Protein AF-A0A9E2DPT2-F1 (afdb_monomer)

Foldseek 3Di:
DPPDPDDDDDDQLLVCDPVNDCPCLLVAADEAEDEQLLLVLLVVVVVVDDDALSNNNLVSSLVVQVVSCVVHVDRHEYAYPLCCLAPVQLRVVQNCVSRVHDDDPQSFFAAAADDPPDDPCCVPPCPVVNHDGGRDHDDDGDRDDDPSSVVRSVVSVVSSVSRVVRHDDRDDDDDD

Nearest PDB structures (foldseek):
  3ap3-assembly2_C  TM=6.811E-01  e=3.162E-02  Homo sapiens
  3ap3-assembly2_D  TM=6.315E-01  e=3.162E-02  Homo sapiens
  3ap3-assembly1_B  TM=6.656E-01  e=1.162E-01  Homo sapiens
  6xkg-assembly2_A  TM=5.510E-01  e=9.766E-01  Homo sapiens
  5kdp-assembly1_A  TM=1.609E-01  e=7.294E+00  Oleidesulfovibrio alaskensis G20

Structure (mmCIF, N/CA/C/O backbone):
data_AF-A0A9E2DPT2-F1
#
_entry.id   AF-A0A9E2DPT2-F1
#
loop_
_atom_site.group_PDB
_atom_site.id
_atom_site.type_symbol
_atom_site.label_atom_id
_atom_site.label_alt_id
_atom_site.label_comp_id
_atom_site.label_asym_id
_atom_site.label_entity_id
_atom_site.label_seq_id
_atom_site.pdbx_PDB_ins_code
_atom_site.Cartn_x
_atom_site.Cartn_y
_atom_site.Cartn_z
_atom_site.occupancy
_atom_site.B_iso_or_equiv
_atom_site.auth_seq_id
_atom_site.auth_comp_id
_atom_site.auth_asym_id
_atom_site.auth_atom_id
_atom_site.pdbx_PDB_model_num
ATOM 1 N N . SER A 1 1 ? -27.051 7.696 1.074 1.00 43.16 1 SER A N 1
ATOM 2 C CA . SER A 1 1 ? -26.035 6.791 1.637 1.00 43.16 1 SER A CA 1
ATOM 3 C C . SER A 1 1 ? -26.738 5.491 1.961 1.00 43.16 1 SER A C 1
ATOM 5 O O . SER A 1 1 ? -27.670 5.505 2.754 1.00 43.16 1 SER A O 1
ATOM 7 N N . ASP A 1 2 ? -26.352 4.396 1.312 1.00 47.44 2 ASP A N 1
ATOM 8 C CA . ASP A 1 2 ? -27.092 3.120 1.307 1.00 47.44 2 ASP A CA 1
ATOM 9 C C . ASP A 1 2 ? -26.910 2.284 2.590 1.00 47.44 2 ASP A C 1
ATOM 11 O O . ASP A 1 2 ? -26.797 1.066 2.543 1.00 47.44 2 ASP A O 1
ATOM 15 N N . GLY A 1 3 ? -26.836 2.923 3.762 1.00 50.69 3 GLY A N 1
ATOM 16 C CA . GLY A 1 3 ? -26.757 2.228 5.056 1.00 50.69 3 GLY A CA 1
ATOM 17 C C . GLY A 1 3 ? -25.471 1.427 5.316 1.00 50.69 3 GLY A C 1
ATOM 18 O O . GLY A 1 3 ? -25.364 0.803 6.368 1.00 50.69 3 GLY A O 1
ATOM 19 N N . ALA A 1 4 ? -24.490 1.447 4.407 1.00 62.09 4 ALA A N 1
ATOM 20 C CA . ALA A 1 4 ? -23.205 0.782 4.605 1.00 62.09 4 ALA A CA 1
ATOM 21 C C . ALA A 1 4 ? -22.424 1.422 5.768 1.00 62.09 4 ALA A C 1
ATOM 23 O O . ALA A 1 4 ? -22.187 2.631 5.775 1.00 62.09 4 ALA A O 1
ATOM 24 N N . ALA A 1 5 ? -22.005 0.602 6.737 1.00 83.56 5 ALA A N 1
ATOM 25 C CA . ALA A 1 5 ? -21.264 1.049 7.920 1.00 83.56 5 ALA A CA 1
ATOM 26 C C . ALA A 1 5 ? -19.820 1.485 7.604 1.00 83.56 5 ALA A C 1
ATOM 28 O O . ALA A 1 5 ? -19.217 2.234 8.370 1.00 83.56 5 ALA A O 1
ATOM 29 N N . ILE A 1 6 ? -19.264 1.022 6.478 1.00 87.62 6 ILE A N 1
ATOM 30 C CA . ILE A 1 6 ? -17.900 1.313 6.029 1.00 87.62 6 ILE A CA 1
ATOM 31 C C . ILE A 1 6 ? -17.934 1.660 4.541 1.00 87.62 6 ILE A C 1
ATOM 33 O O . ILE A 1 6 ? -18.558 0.960 3.746 1.00 87.62 6 ILE A O 1
ATOM 37 N N . TRP A 1 7 ? -17.217 2.717 4.163 1.00 90.25 7 TRP A N 1
ATOM 38 C CA . TRP A 1 7 ? -16.939 3.039 2.768 1.00 90.25 7 TRP A CA 1
ATOM 39 C C . TRP A 1 7 ? -15.447 2.860 2.477 1.00 90.25 7 TRP A C 1
ATOM 41 O O . TRP A 1 7 ? -14.602 3.384 3.202 1.00 90.25 7 TRP A O 1
ATOM 51 N N . PHE A 1 8 ? -15.129 2.095 1.432 1.00 90.44 8 PHE A N 1
ATOM 52 C CA . PHE A 1 8 ? -13.761 1.741 1.061 1.00 90.44 8 PHE A CA 1
ATOM 53 C C . PHE A 1 8 ? -13.343 2.450 -0.228 1.00 90.44 8 PHE A C 1
ATOM 55 O O . PHE A 1 8 ? -14.083 2.459 -1.211 1.00 90.44 8 PHE A O 1
ATOM 62 N N . GLN A 1 9 ? -12.130 3.003 -0.229 1.00 90.69 9 GLN A N 1
ATOM 63 C CA . GLN A 1 9 ? -11.522 3.644 -1.390 1.00 90.69 9 GLN A CA 1
ATOM 64 C C . GLN A 1 9 ? -10.147 3.046 -1.643 1.00 90.69 9 GLN A C 1
ATOM 66 O O . GLN A 1 9 ? -9.307 3.000 -0.744 1.00 90.69 9 GLN A O 1
ATOM 71 N N . LYS A 1 10 ? -9.894 2.644 -2.888 1.00 91.69 10 LYS A N 1
ATOM 72 C CA . LYS A 1 10 ? -8.571 2.210 -3.328 1.00 91.69 10 LYS A CA 1
ATOM 73 C C . LYS A 1 10 ? -8.004 3.207 -4.324 1.00 91.69 10 LYS A C 1
ATOM 75 O O . LYS A 1 10 ? -8.548 3.386 -5.411 1.00 91.69 10 LYS A O 1
ATOM 80 N N . HIS A 1 11 ? -6.844 3.763 -3.994 1.00 91.56 11 HIS A N 1
ATOM 81 C CA . HIS A 1 11 ? -6.070 4.620 -4.888 1.00 91.56 11 HIS A CA 1
ATOM 82 C C . HIS A 1 11 ? -4.768 3.930 -5.310 1.00 91.56 11 HIS A C 1
ATOM 84 O O . HIS A 1 11 ? -4.268 3.032 -4.633 1.00 91.56 11 HIS A O 1
ATOM 90 N N . MET A 1 12 ? -4.237 4.315 -6.470 1.00 91.19 12 MET A N 1
ATOM 91 C CA . MET A 1 12 ? -2.835 4.066 -6.823 1.00 91.19 12 MET A CA 1
ATOM 92 C C . MET A 1 12 ? -2.076 5.350 -6.535 1.00 91.19 12 MET A C 1
ATOM 94 O O . MET A 1 12 ? -2.572 6.417 -6.887 1.00 91.19 12 MET A O 1
ATOM 98 N N . ALA A 1 13 ? -0.915 5.254 -5.884 1.00 90.56 13 ALA A N 1
ATOM 99 C CA . ALA A 1 13 ? -0.198 6.432 -5.402 1.00 90.56 13 ALA A CA 1
ATOM 100 C C . ALA A 1 13 ? 0.061 7.441 -6.529 1.00 90.56 13 ALA A C 1
ATOM 102 O O . ALA A 1 13 ? -0.288 8.603 -6.378 1.00 90.56 13 ALA A O 1
ATOM 103 N N . HIS A 1 14 ? 0.521 6.984 -7.699 1.00 88.00 14 HIS A N 1
ATOM 104 C CA . HIS A 1 14 ? 0.782 7.836 -8.869 1.00 88.00 14 HIS A CA 1
ATOM 105 C C . HIS A 1 14 ? -0.459 8.554 -9.440 1.00 88.00 14 HIS A C 1
ATOM 107 O O . HIS A 1 14 ? -0.310 9.486 -10.223 1.00 88.00 14 HIS A O 1
ATOM 113 N N . HIS A 1 15 ? -1.682 8.172 -9.050 1.00 89.00 15 HIS A N 1
ATOM 114 C CA . HIS A 1 15 ? -2.893 8.925 -9.397 1.00 89.00 15 HIS A CA 1
ATOM 115 C C . HIS A 1 15 ? -3.194 10.072 -8.429 1.00 89.00 15 HIS A C 1
ATOM 117 O O . HIS A 1 15 ? -4.003 10.929 -8.766 1.00 89.00 15 HIS A O 1
ATOM 123 N N . MET A 1 16 ? -2.558 10.122 -7.255 1.00 90.81 16 MET A N 1
ATOM 124 C CA . MET A 1 16 ? -2.725 11.188 -6.260 1.00 90.81 16 MET A CA 1
ATOM 125 C C . MET A 1 16 ? -1.901 12.430 -6.625 1.00 90.81 16 MET A C 1
ATOM 127 O O . MET A 1 16 ? -1.067 12.890 -5.841 1.00 90.81 16 MET A O 1
ATOM 131 N N . VAL A 1 17 ? -2.136 12.960 -7.827 1.00 88.00 17 VAL A N 1
ATOM 132 C CA . VAL A 1 17 ? -1.520 14.193 -8.341 1.00 88.00 17 VAL A CA 1
ATOM 133 C C . VAL A 1 17 ? -1.870 15.403 -7.468 1.00 88.00 17 VAL A C 1
ATOM 135 O O . VAL A 1 17 ? -2.801 15.348 -6.661 1.00 88.00 17 VAL A O 1
ATOM 138 N N . ALA A 1 18 ? -1.123 16.498 -7.612 1.00 84.25 18 ALA A N 1
ATOM 139 C CA . ALA A 1 18 ? -1.238 17.679 -6.751 1.00 84.25 18 ALA A CA 1
ATOM 140 C C . ALA A 1 18 ? -2.647 18.306 -6.751 1.00 84.25 18 ALA A C 1
ATOM 142 O O . ALA A 1 18 ? -3.066 18.895 -5.759 1.00 84.25 18 ALA A O 1
ATOM 143 N N . GLU A 1 19 ? -3.390 18.155 -7.846 1.00 90.06 19 GLU A N 1
ATOM 144 C CA . GLU A 1 19 ? -4.752 18.658 -8.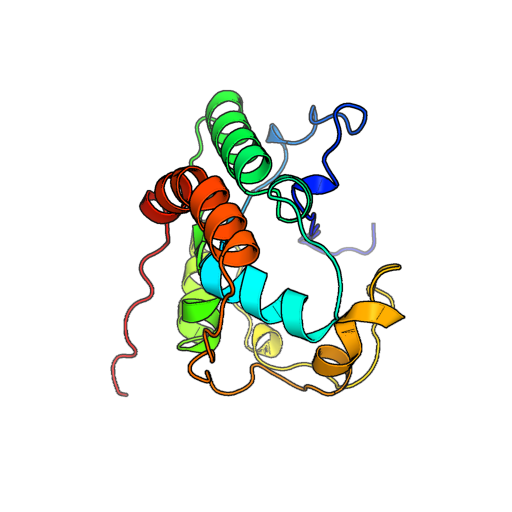014 1.00 90.06 19 GLU A CA 1
ATOM 145 C C . GLU A 1 19 ? -5.791 17.867 -7.205 1.00 90.06 19 GLU A C 1
ATOM 147 O O . GLU A 1 19 ? -6.883 18.375 -6.938 1.00 90.06 19 GLU A O 1
ATOM 152 N N . ILE A 1 20 ? -5.474 16.636 -6.786 1.00 89.38 20 ILE A N 1
ATOM 153 C CA . ILE A 1 20 ? -6.330 15.870 -5.880 1.00 89.38 20 ILE A CA 1
ATOM 154 C C . ILE A 1 20 ? -6.068 16.364 -4.462 1.00 89.38 20 ILE A C 1
ATOM 156 O O . ILE A 1 20 ? -5.150 15.907 -3.780 1.00 89.38 20 ILE A O 1
ATOM 160 N N . GLY A 1 21 ? -6.902 17.306 -4.018 1.00 91.06 21 GLY A N 1
ATOM 161 C CA . GLY A 1 21 ? -6.859 17.829 -2.656 1.00 91.06 21 GLY A CA 1
ATOM 162 C C . GLY A 1 21 ? -6.934 16.707 -1.618 1.00 91.06 21 GLY A C 1
ATOM 163 O O . GLY A 1 21 ? -7.686 15.745 -1.783 1.00 91.06 21 GLY A O 1
ATOM 164 N N . ARG A 1 22 ? -6.156 16.839 -0.540 1.00 93.50 22 ARG A N 1
ATOM 165 C CA . ARG A 1 22 ? -5.989 15.812 0.506 1.00 93.50 22 ARG A CA 1
ATOM 166 C C . ARG A 1 22 ? -6.568 16.242 1.852 1.00 93.50 22 ARG A C 1
ATOM 168 O O . ARG A 1 22 ? -6.342 15.587 2.865 1.00 93.50 22 ARG A O 1
ATOM 175 N N . ASP A 1 23 ? -7.333 17.330 1.901 1.00 93.88 23 ASP A N 1
ATOM 176 C CA . ASP A 1 23 ? -7.878 17.899 3.146 1.00 93.88 23 ASP A CA 1
ATOM 177 C C . ASP A 1 23 ? -8.721 16.903 3.954 1.00 93.88 23 ASP A C 1
ATOM 179 O O . ASP A 1 23 ? -8.761 16.972 5.178 1.00 93.88 23 ASP A O 1
ATOM 183 N N . TRP A 1 24 ? -9.314 15.919 3.280 1.00 92.25 24 TRP A N 1
ATOM 184 C CA . TRP A 1 24 ? -10.134 14.861 3.867 1.00 92.25 24 TRP A CA 1
ATOM 185 C C . TRP A 1 24 ? -9.347 13.698 4.485 1.00 92.25 24 TRP A C 1
ATOM 187 O O . TRP A 1 24 ? -9.957 12.873 5.162 1.00 92.25 24 TRP A O 1
ATOM 197 N N . PHE A 1 25 ? -8.024 13.612 4.300 1.00 93.88 25 PHE A N 1
ATOM 198 C CA . PHE A 1 25 ? -7.213 12.507 4.832 1.00 93.88 25 PHE A CA 1
ATOM 199 C C . PHE A 1 25 ? -7.405 12.268 6.339 1.00 93.88 25 PHE A C 1
ATOM 201 O O . PHE A 1 25 ? -7.573 11.108 6.709 1.00 93.88 25 PHE A O 1
ATOM 208 N N . PRO A 1 26 ? -7.442 13.293 7.215 1.00 95.56 26 PRO A N 1
AT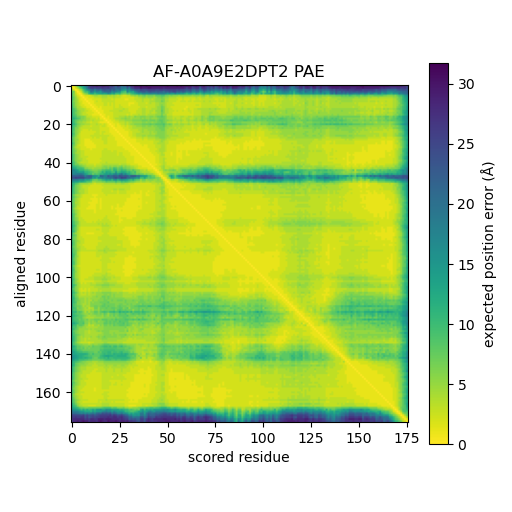OM 209 C CA . PRO A 1 26 ? -7.591 13.073 8.652 1.00 95.56 26 PRO A CA 1
ATOM 210 C C . PRO A 1 26 ? -8.927 12.451 9.066 1.00 95.56 26 PRO A C 1
ATOM 212 O O . PRO A 1 26 ? -9.047 11.955 10.180 1.00 95.56 26 PRO A O 1
ATOM 215 N N . ASN A 1 27 ? -9.924 12.455 8.178 1.00 94.75 27 ASN A N 1
ATOM 216 C CA . ASN A 1 27 ? -11.248 11.895 8.443 1.00 94.75 27 ASN A CA 1
ATOM 217 C C . ASN A 1 27 ? -11.356 10.413 8.044 1.00 94.75 27 ASN A C 1
ATOM 219 O O . ASN A 1 27 ? -12.450 9.853 8.078 1.00 94.75 27 ASN A O 1
ATOM 223 N N . LEU A 1 28 ? -10.250 9.785 7.630 1.00 95.31 28 LEU A N 1
ATOM 224 C CA . LEU A 1 28 ? -10.209 8.398 7.180 1.00 95.31 28 LEU A CA 1
ATOM 225 C C . LEU A 1 28 ? -9.203 7.567 7.972 1.00 95.31 28 LEU A C 1
ATOM 227 O O . LEU A 1 28 ? -8.217 8.072 8.504 1.00 95.31 28 LEU A O 1
ATOM 231 N N . ARG A 1 29 ? -9.427 6.252 7.957 1.00 96.50 29 ARG A N 1
ATOM 232 C CA . ARG A 1 29 ? -8.427 5.254 8.341 1.00 96.50 29 ARG A CA 1
ATOM 233 C C . ARG A 1 29 ? -7.694 4.811 7.080 1.00 96.50 29 ARG A C 1
ATOM 235 O O . ARG A 1 29 ? -8.333 4.415 6.107 1.00 96.50 29 ARG A O 1
ATOM 242 N N . HIS A 1 30 ? -6.369 4.896 7.100 1.00 97.69 30 HIS A N 1
ATOM 243 C CA . HIS A 1 30 ? -5.518 4.586 5.951 1.00 97.69 30 HIS A CA 1
ATOM 244 C C . HIS A 1 30 ? -4.837 3.239 6.138 1.00 97.69 30 HIS A C 1
ATOM 246 O O . HIS A 1 30 ? -4.510 2.862 7.257 1.00 97.69 30 HIS A O 1
ATOM 252 N N . ALA A 1 31 ? -4.575 2.548 5.037 1.00 98.06 31 ALA A N 1
ATOM 253 C CA . ALA A 1 31 ? -3.701 1.386 4.995 1.00 98.06 31 ALA A CA 1
ATOM 254 C C . ALA A 1 31 ? -2.894 1.416 3.701 1.00 98.06 31 ALA A C 1
ATOM 256 O O . ALA A 1 31 ? -3.376 1.894 2.672 1.00 98.06 31 ALA A O 1
ATOM 257 N N . PHE A 1 32 ? -1.680 0.882 3.749 1.00 98.38 32 PHE A N 1
ATOM 258 C CA . PHE A 1 32 ? -0.766 0.891 2.614 1.00 98.38 32 PHE A CA 1
ATOM 259 C C . PHE A 1 32 ? -0.422 -0.540 2.214 1.00 98.38 32 PHE A C 1
ATOM 261 O O . PHE A 1 32 ? 0.115 -1.310 3.004 1.00 98.38 32 PHE A O 1
ATOM 268 N N . LEU A 1 33 ? -0.730 -0.893 0.967 1.00 98.12 33 LEU A N 1
ATOM 269 C CA . LEU A 1 33 ? -0.286 -2.141 0.356 1.00 98.12 33 LEU A CA 1
ATOM 270 C C . LEU A 1 33 ? 1.037 -1.895 -0.368 1.00 98.12 33 LEU A C 1
ATOM 272 O O . LEU A 1 33 ? 1.087 -1.085 -1.295 1.00 98.12 33 LEU A O 1
ATOM 276 N N . ILE A 1 34 ? 2.080 -2.608 0.037 1.00 97.88 34 ILE A N 1
ATOM 277 C CA . ILE A 1 34 ? 3.380 -2.622 -0.632 1.00 97.88 34 ILE A CA 1
ATOM 278 C C . ILE A 1 34 ? 3.618 -3.969 -1.309 1.00 97.88 34 ILE A C 1
ATOM 280 O O . ILE A 1 34 ? 2.957 -4.970 -1.025 1.00 97.88 34 ILE A O 1
ATOM 284 N N . ARG A 1 35 ? 4.553 -3.972 -2.252 1.00 96.44 35 ARG A N 1
ATOM 285 C CA . ARG A 1 35 ? 5.060 -5.167 -2.920 1.00 96.44 35 ARG A CA 1
ATOM 286 C C . ARG A 1 35 ? 6.526 -4.939 -3.239 1.00 96.44 35 ARG A C 1
ATOM 288 O O . ARG A 1 35 ? 6.910 -3.801 -3.507 1.00 96.44 35 ARG A O 1
ATOM 295 N N . ASP A 1 36 ? 7.325 -5.998 -3.253 1.00 96.50 36 ASP A N 1
ATOM 296 C CA . ASP A 1 36 ? 8.727 -5.901 -3.661 1.00 96.50 36 ASP A CA 1
ATOM 297 C C . ASP A 1 36 ? 8.862 -5.274 -5.076 1.00 96.50 36 ASP A C 1
ATOM 299 O O . ASP A 1 36 ? 8.207 -5.750 -6.016 1.00 96.50 36 ASP A O 1
ATOM 303 N N . PRO A 1 37 ? 9.686 -4.217 -5.249 1.00 96.62 37 PRO A N 1
ATOM 304 C CA . PRO A 1 37 ? 9.829 -3.521 -6.527 1.00 96.62 37 PRO A CA 1
ATOM 305 C C . PRO A 1 37 ? 10.276 -4.414 -7.688 1.00 96.62 37 PRO A C 1
ATOM 307 O O . PRO A 1 37 ? 9.797 -4.233 -8.808 1.00 96.62 37 PRO A O 1
ATOM 310 N N . ASP A 1 38 ? 11.137 -5.408 -7.445 1.00 95.44 38 ASP A N 1
ATOM 311 C CA . ASP A 1 38 ? 11.625 -6.306 -8.494 1.00 95.44 38 ASP A CA 1
ATOM 312 C C . ASP A 1 38 ? 10.459 -7.148 -9.040 1.00 95.44 38 ASP A C 1
ATOM 314 O O . ASP A 1 38 ? 10.334 -7.352 -10.250 1.00 95.44 38 ASP A O 1
ATOM 318 N N . GLN A 1 39 ? 9.551 -7.586 -8.159 1.00 94.12 39 GLN A N 1
ATOM 319 C CA . GLN A 1 39 ? 8.348 -8.329 -8.549 1.00 94.12 39 GLN A CA 1
ATOM 320 C C . GLN A 1 39 ? 7.348 -7.470 -9.326 1.00 94.12 39 GLN A C 1
ATOM 322 O O . GLN A 1 39 ? 6.681 -7.974 -10.235 1.00 94.12 39 GLN A O 1
ATOM 327 N N . VAL A 1 40 ? 7.206 -6.193 -8.961 1.00 92.44 40 VAL A N 1
ATOM 328 C CA . VAL A 1 40 ? 6.320 -5.269 -9.679 1.00 92.44 40 VAL A CA 1
ATOM 329 C C . VAL A 1 40 ? 6.857 -5.014 -11.081 1.00 92.44 40 VAL A C 1
ATOM 331 O O . VAL A 1 40 ? 6.115 -5.191 -12.048 1.00 92.44 40 VAL A O 1
ATOM 334 N N . VAL A 1 41 ? 8.147 -4.692 -11.212 1.00 93.00 41 VAL A N 1
ATOM 335 C CA . VAL A 1 41 ? 8.781 -4.473 -12.520 1.00 93.00 41 VAL A CA 1
ATOM 336 C C . VAL A 1 41 ? 8.676 -5.722 -13.399 1.00 93.00 41 VAL A C 1
ATOM 338 O O . VAL A 1 41 ? 8.274 -5.612 -14.559 1.00 93.00 41 VAL A O 1
ATOM 341 N N . ALA A 1 42 ? 8.943 -6.914 -12.851 1.00 90.44 42 ALA A N 1
ATOM 342 C CA . ALA A 1 42 ? 8.802 -8.173 -13.587 1.00 90.44 42 ALA A CA 1
ATOM 343 C C . ALA A 1 42 ? 7.368 -8.376 -14.114 1.00 90.44 42 ALA A C 1
ATOM 345 O O . ALA A 1 42 ? 7.174 -8.737 -15.272 1.00 90.44 42 ALA A O 1
ATOM 346 N N . SER A 1 43 ? 6.358 -8.080 -13.289 1.00 85.25 43 SER A N 1
ATOM 347 C CA . SER A 1 43 ? 4.945 -8.233 -13.654 1.00 85.25 43 SER A CA 1
ATOM 348 C C . SER A 1 43 ? 4.492 -7.273 -14.759 1.00 85.25 43 SER A C 1
ATOM 350 O O . SER A 1 43 ? 3.613 -7.625 -15.545 1.00 85.25 43 SER A O 1
ATOM 352 N N . TYR A 1 44 ? 5.050 -6.064 -14.825 1.00 83.12 44 TYR A N 1
ATOM 353 C CA . TYR A 1 44 ? 4.742 -5.118 -15.901 1.00 83.12 44 TYR A CA 1
ATOM 354 C C . TYR A 1 44 ? 5.502 -5.446 -17.195 1.00 83.12 44 TYR A C 1
ATOM 356 O O . TYR A 1 44 ? 4.959 -5.253 -18.286 1.00 83.12 44 TYR A O 1
ATOM 364 N N . ALA A 1 45 ? 6.725 -5.980 -17.095 1.00 78.31 45 ALA A N 1
ATOM 365 C CA . ALA A 1 45 ? 7.529 -6.375 -18.252 1.00 78.31 45 ALA A CA 1
ATOM 366 C C . ALA A 1 45 ? 6.818 -7.416 -19.137 1.00 78.31 45 ALA A C 1
ATOM 368 O O . ALA A 1 45 ? 6.924 -7.363 -20.365 1.00 78.31 45 ALA A O 1
ATOM 369 N N . GLU A 1 46 ? 6.014 -8.305 -18.540 1.00 74.00 46 GLU A N 1
ATOM 370 C CA . GLU A 1 46 ? 5.176 -9.269 -19.270 1.00 74.00 46 GLU A CA 1
ATOM 371 C C . GLU A 1 46 ? 4.180 -8.596 -20.230 1.00 74.00 46 GLU A C 1
ATOM 373 O O . GLU A 1 46 ? 3.836 -9.165 -21.267 1.00 74.00 46 GLU A O 1
ATOM 378 N N . LYS A 1 47 ? 3.757 -7.358 -19.936 1.00 69.25 47 LYS A N 1
ATOM 379 C CA . LYS A 1 47 ? 2.801 -6.591 -20.748 1.00 69.25 47 LYS A CA 1
ATOM 380 C C . LYS A 1 47 ? 3.449 -5.594 -21.726 1.00 69.25 47 LYS A C 1
ATOM 382 O O . LYS A 1 47 ? 2.732 -4.812 -22.345 1.00 69.25 47 LYS A O 1
ATOM 387 N N . ARG A 1 48 ? 4.775 -5.664 -21.935 1.00 61.06 48 ARG A N 1
ATOM 388 C CA . ARG A 1 48 ? 5.561 -4.885 -22.928 1.00 61.06 48 ARG A CA 1
ATOM 389 C C . ARG A 1 48 ? 5.451 -3.353 -22.829 1.00 61.06 48 ARG A C 1
ATOM 391 O O . ARG A 1 48 ? 5.565 -2.665 -23.842 1.00 61.06 48 ARG A O 1
ATOM 398 N N . GLN A 1 49 ? 5.265 -2.807 -21.632 1.00 66.62 49 GLN A N 1
ATOM 399 C CA . GLN A 1 49 ? 5.301 -1.358 -21.409 1.00 66.62 49 GLN A CA 1
ATOM 400 C C . GLN A 1 49 ? 6.666 -0.940 -20.852 1.00 66.62 49 GLN A C 1
ATOM 402 O O . GLN A 1 49 ? 7.222 -1.625 -19.996 1.00 66.62 49 GLN A O 1
ATOM 407 N N . THR A 1 50 ? 7.213 0.173 -21.345 1.00 76.50 50 THR A N 1
ATOM 408 C CA . THR A 1 50 ? 8.324 0.865 -20.679 1.00 76.50 50 THR A CA 1
ATOM 409 C C . THR A 1 50 ? 7.790 1.437 -19.369 1.00 76.50 50 THR A C 1
ATOM 411 O O . THR A 1 50 ? 6.765 2.112 -19.383 1.00 76.50 50 THR A O 1
ATOM 414 N N . ILE A 1 51 ? 8.456 1.142 -18.254 1.00 85.62 51 ILE A N 1
ATOM 415 C CA . ILE A 1 51 ? 8.036 1.555 -16.910 1.00 85.62 51 ILE A CA 1
ATOM 416 C C . ILE A 1 51 ? 9.096 2.491 -16.358 1.00 85.62 51 ILE A C 1
ATOM 418 O O . ILE A 1 51 ? 10.291 2.214 -16.466 1.00 85.62 51 ILE A O 1
ATOM 422 N N . THR A 1 52 ? 8.662 3.563 -15.720 1.00 92.06 52 THR A N 1
ATOM 423 C CA . THR A 1 52 ? 9.511 4.470 -14.955 1.00 92.06 52 THR A CA 1
ATOM 424 C C . THR A 1 52 ? 9.233 4.323 -13.455 1.00 92.06 52 THR A C 1
ATOM 426 O O . THR A 1 52 ? 8.175 3.824 -13.063 1.00 92.06 52 THR A O 1
ATOM 429 N N . PRO A 1 53 ? 10.138 4.781 -12.573 1.00 93.12 53 PRO A N 1
ATOM 430 C CA . PRO A 1 53 ? 9.867 4.799 -11.133 1.00 93.12 53 PRO A CA 1
ATOM 431 C C . PRO A 1 53 ? 8.598 5.589 -10.770 1.00 93.12 53 PRO A C 1
ATOM 433 O O . PRO A 1 53 ? 7.891 5.223 -9.830 1.00 93.12 53 PRO A O 1
ATOM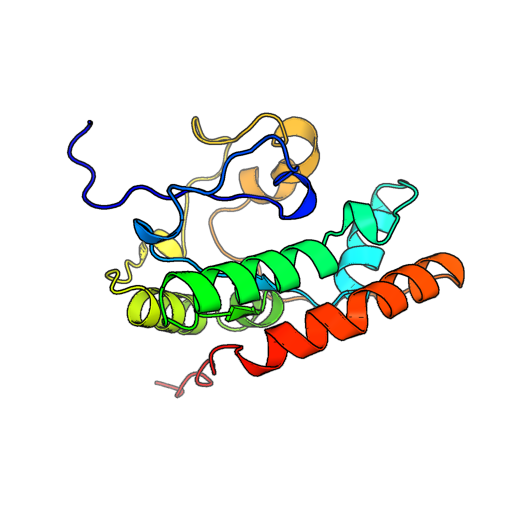 436 N N . LEU A 1 54 ? 8.274 6.629 -11.550 1.00 91.69 54 LEU A N 1
ATOM 437 C CA . LEU A 1 54 ? 7.070 7.438 -11.370 1.00 91.69 54 LEU A CA 1
ATOM 438 C C . LEU A 1 54 ? 5.790 6.628 -11.618 1.00 91.69 54 LEU A C 1
ATOM 440 O O . LEU A 1 54 ? 4.836 6.761 -1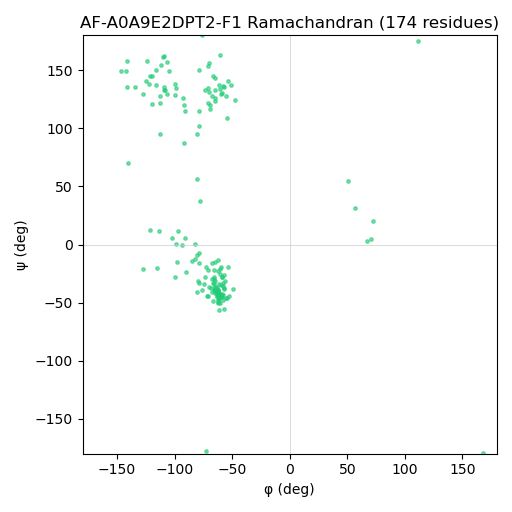0.855 1.00 91.69 54 LEU A O 1
ATOM 444 N N . ASP A 1 55 ? 5.793 5.743 -12.619 1.00 89.94 55 ASP A N 1
ATOM 445 C CA . ASP A 1 55 ? 4.651 4.866 -12.916 1.00 89.94 55 ASP A CA 1
ATOM 446 C C . ASP A 1 55 ? 4.381 3.880 -11.770 1.00 89.94 55 ASP A C 1
ATOM 448 O O . ASP A 1 55 ? 3.237 3.507 -11.499 1.00 89.94 55 ASP A O 1
ATOM 452 N N . LEU A 1 56 ? 5.431 3.470 -11.051 1.00 92.25 56 LEU A N 1
ATOM 453 C CA . LEU A 1 56 ? 5.290 2.599 -9.885 1.00 92.25 56 LEU A CA 1
ATOM 454 C C . LEU A 1 56 ? 4.860 3.365 -8.628 1.00 92.25 56 LEU A C 1
ATOM 456 O O . LEU A 1 56 ? 4.131 2.820 -7.802 1.00 92.25 56 LEU A O 1
ATOM 460 N N . GLY A 1 57 ? 5.256 4.633 -8.503 1.00 95.06 57 GLY A N 1
ATOM 461 C CA . GLY A 1 57 ? 4.726 5.560 -7.502 1.00 95.06 57 GLY A CA 1
ATOM 462 C C . GLY A 1 57 ? 5.168 5.299 -6.059 1.00 95.06 57 GLY A C 1
ATOM 463 O O . GLY A 1 57 ? 4.498 5.773 -5.146 1.00 95.06 57 GLY A O 1
ATOM 464 N N . TYR A 1 58 ? 6.265 4.565 -5.834 1.00 97.50 58 TYR A N 1
ATOM 465 C CA . TYR A 1 58 ? 6.752 4.244 -4.483 1.00 97.50 58 TYR A CA 1
ATOM 466 C C . TYR A 1 58 ? 7.130 5.490 -3.677 1.00 97.50 58 TYR A C 1
ATOM 468 O O . TYR A 1 58 ? 6.746 5.588 -2.515 1.00 97.50 58 TYR A O 1
ATOM 476 N N . ASP A 1 59 ? 7.822 6.455 -4.288 1.00 96.94 59 ASP A N 1
ATOM 477 C CA . ASP A 1 59 ? 8.219 7.693 -3.602 1.00 96.94 59 ASP A CA 1
ATOM 478 C C . ASP A 1 59 ? 6.990 8.471 -3.128 1.00 96.94 59 ASP A C 1
ATOM 480 O O . ASP A 1 59 ? 6.890 8.828 -1.957 1.00 96.94 59 ASP A O 1
ATOM 484 N N . LEU A 1 60 ? 5.994 8.628 -4.006 1.00 96.50 60 LEU A N 1
ATOM 485 C CA . LEU A 1 60 ? 4.732 9.274 -3.656 1.00 96.50 60 LEU A CA 1
ATOM 486 C C . LEU A 1 60 ? 3.943 8.464 -2.616 1.00 96.50 60 LEU A C 1
ATOM 488 O O . LEU A 1 60 ? 3.284 9.041 -1.759 1.00 96.50 60 LEU A O 1
ATOM 492 N N . GLN A 1 61 ? 4.008 7.131 -2.648 1.00 97.81 61 GLN A N 1
ATOM 493 C CA . GLN A 1 61 ? 3.386 6.292 -1.625 1.00 97.81 61 GLN A CA 1
ATOM 494 C C . GLN A 1 61 ? 4.011 6.523 -0.240 1.00 97.81 61 GLN A C 1
ATOM 496 O O . GLN A 1 61 ? 3.274 6.627 0.739 1.00 97.81 61 GLN A O 1
ATOM 501 N N . ALA A 1 62 ? 5.341 6.624 -0.159 1.00 98.38 62 ALA A N 1
ATOM 502 C CA . ALA A 1 62 ? 6.053 6.952 1.076 1.00 98.38 62 ALA A CA 1
ATOM 503 C C . ALA A 1 62 ? 5.728 8.374 1.559 1.00 98.38 62 ALA A C 1
ATOM 505 O O . ALA A 1 62 ? 5.453 8.575 2.737 1.00 98.38 62 ALA A O 1
ATOM 506 N N . GLU A 1 63 ? 5.663 9.339 0.642 1.00 97.25 63 GLU A N 1
ATOM 507 C CA . GLU A 1 63 ? 5.309 10.725 0.956 1.00 97.25 63 GLU A CA 1
ATOM 508 C C . GLU A 1 63 ? 3.878 10.839 1.511 1.00 97.25 63 GLU A C 1
ATOM 510 O O . GLU A 1 63 ? 3.646 11.497 2.522 1.00 97.25 63 GLU A O 1
ATOM 515 N N . LEU A 1 64 ? 2.917 10.127 0.905 1.00 97.19 64 LEU A N 1
ATOM 516 C CA . LEU A 1 64 ? 1.535 10.038 1.389 1.00 9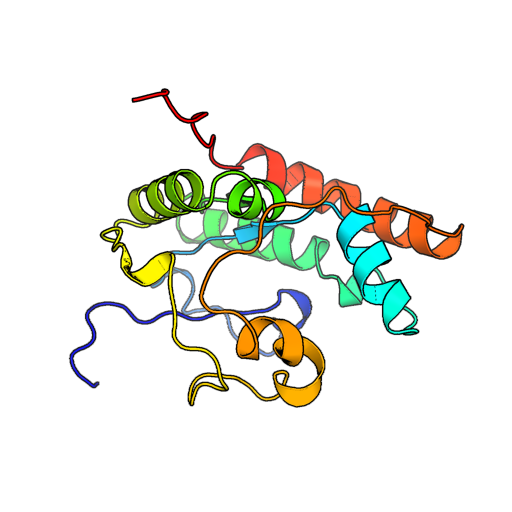7.19 64 LEU A CA 1
ATOM 517 C C . LEU A 1 64 ? 1.450 9.387 2.775 1.00 97.19 64 LEU A C 1
ATOM 519 O O . LEU A 1 64 ? 0.647 9.810 3.604 1.00 97.19 64 LEU A O 1
ATOM 523 N N . PHE A 1 65 ? 2.256 8.355 3.027 1.00 98.31 65 PHE A N 1
ATOM 524 C CA . PHE A 1 65 ? 2.324 7.695 4.329 1.00 98.31 65 PHE A CA 1
ATOM 525 C C . PHE A 1 65 ? 2.813 8.658 5.417 1.00 98.31 65 PHE A C 1
ATOM 527 O O . PHE A 1 65 ? 2.147 8.813 6.444 1.00 98.31 65 PHE A O 1
ATOM 534 N N . ASP A 1 66 ? 3.915 9.363 5.160 1.00 98.12 66 ASP A N 1
ATOM 535 C CA . ASP A 1 66 ? 4.471 10.344 6.092 1.00 98.12 66 ASP A CA 1
ATOM 536 C C . ASP A 1 66 ? 3.514 11.534 6.300 1.00 98.12 66 ASP A C 1
ATOM 538 O O . ASP A 1 66 ? 3.348 12.007 7.427 1.00 98.12 66 ASP A O 1
ATOM 542 N N . GLU A 1 67 ? 2.813 11.980 5.249 1.00 97.00 67 GLU A N 1
ATOM 543 C CA . GLU A 1 67 ? 1.791 13.030 5.335 1.00 97.00 67 GLU A CA 1
ATOM 544 C C . GLU A 1 67 ? 0.633 12.621 6.260 1.00 97.00 67 GLU A C 1
ATOM 546 O O . GLU A 1 67 ? 0.205 13.408 7.112 1.00 97.00 67 GLU A O 1
ATOM 551 N N . VAL A 1 68 ? 0.129 11.388 6.129 1.00 97.44 68 VAL A N 1
ATOM 552 C CA . VAL A 1 68 ? -0.938 10.876 7.001 1.00 97.44 68 VAL A CA 1
ATOM 553 C C . VAL A 1 68 ? -0.480 10.871 8.459 1.00 97.44 68 VAL A C 1
ATOM 555 O O . VAL A 1 68 ? -1.226 11.342 9.322 1.00 97.44 68 VAL A O 1
ATOM 558 N N . ILE A 1 69 ? 0.747 10.423 8.742 1.00 98.06 69 ILE A N 1
ATOM 559 C CA . ILE A 1 69 ? 1.308 10.446 10.102 1.00 98.06 69 ILE A CA 1
ATOM 560 C C . ILE A 1 69 ? 1.387 11.878 10.622 1.00 98.06 69 ILE A C 1
ATOM 562 O O . ILE A 1 69 ? 0.895 12.164 11.713 1.00 98.06 69 ILE A O 1
ATOM 566 N N . ALA A 1 70 ? 1.961 12.793 9.841 1.00 98.00 70 ALA A N 1
ATOM 567 C CA . ALA A 1 70 ? 2.144 14.182 10.245 1.00 98.00 70 ALA A CA 1
ATOM 568 C C . ALA A 1 70 ? 0.814 14.885 10.562 1.00 98.00 70 ALA A C 1
ATOM 570 O O . ALA A 1 70 ? 0.753 15.724 11.461 1.00 98.00 70 ALA A O 1
ATOM 571 N N . ARG A 1 71 ? -0.260 14.543 9.842 1.00 96.88 71 ARG A N 1
ATOM 572 C CA . ARG A 1 71 ? -1.568 15.203 9.972 1.00 96.88 71 ARG A CA 1
ATOM 573 C C . ARG A 1 71 ? -2.493 14.568 11.003 1.00 96.88 71 ARG A C 1
ATOM 575 O O . ARG A 1 71 ? -3.394 15.250 11.485 1.00 96.88 71 ARG A O 1
ATOM 582 N N . THR A 1 72 ? -2.307 13.289 11.321 1.00 96.00 72 THR A N 1
ATOM 583 C CA . THR A 1 72 ? -3.214 12.539 12.211 1.00 96.00 72 THR A CA 1
ATOM 584 C C . THR A 1 72 ? -2.561 12.080 13.509 1.00 96.00 72 THR A C 1
ATOM 586 O O . THR A 1 72 ? -3.263 11.779 14.469 1.00 96.00 72 THR A O 1
ATOM 589 N N . GLY A 1 73 ? -1.228 12.006 13.550 1.00 96.88 73 GLY A N 1
ATOM 590 C CA . GLY A 1 73 ? -0.477 11.382 14.639 1.00 96.88 73 GLY A CA 1
ATOM 591 C C . GLY A 1 73 ? -0.605 9.855 14.692 1.00 96.88 73 GLY A C 1
ATOM 592 O O . GLY 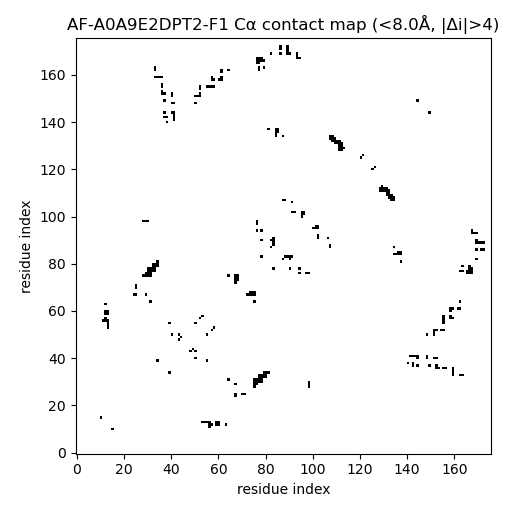A 1 73 ? -0.087 9.242 15.623 1.00 96.88 73 GLY A O 1
ATOM 593 N N . VAL A 1 74 ? -1.284 9.234 13.723 1.00 96.12 74 VAL A N 1
ATOM 594 C CA . VAL A 1 74 ? -1.508 7.787 13.655 1.00 96.12 74 VAL A CA 1
ATOM 595 C C . VAL A 1 74 ? -0.627 7.193 12.567 1.00 96.12 74 VAL A C 1
ATOM 597 O O . VAL A 1 74 ? -0.645 7.659 11.432 1.00 96.12 74 VAL A O 1
ATOM 600 N N . THR A 1 75 ? 0.107 6.133 12.903 1.00 97.94 75 THR A N 1
ATOM 601 C CA . THR A 1 75 ? 0.857 5.327 11.933 1.00 97.94 75 THR A CA 1
ATOM 602 C C . THR A 1 75 ? -0.086 4.362 11.212 1.00 97.94 75 THR A C 1
ATOM 604 O O . THR A 1 75 ? -0.623 3.463 11.864 1.00 97.94 75 THR A O 1
ATOM 607 N N . PRO A 1 76 ? -0.301 4.503 9.891 1.00 98.00 76 PRO A N 1
ATOM 608 C CA . PRO A 1 76 ? -1.147 3.584 9.135 1.00 98.00 76 PRO A CA 1
ATOM 609 C C . PRO A 1 76 ? -0.553 2.166 9.097 1.00 98.00 76 PRO A C 1
ATOM 611 O O . PRO A 1 76 ? 0.664 2.031 8.953 1.00 98.00 76 PRO A O 1
ATOM 614 N N . PRO A 1 77 ? -1.363 1.094 9.160 1.00 98.00 77 PRO A N 1
ATOM 615 C CA . PRO A 1 77 ? -0.868 -0.250 8.895 1.00 98.00 77 PRO A CA 1
ATOM 616 C C . PRO A 1 77 ? -0.332 -0.379 7.466 1.00 98.00 77 PRO A C 1
ATOM 618 O O . PRO A 1 77 ? -0.964 0.057 6.496 1.00 98.00 77 PRO A O 1
ATOM 621 N N . VAL A 1 78 ? 0.813 -1.050 7.340 1.00 98.62 78 VAL A N 1
ATOM 622 C CA . VAL A 1 78 ? 1.383 -1.462 6.055 1.00 98.62 78 VAL A CA 1
ATOM 623 C C . VAL A 1 78 ? 1.237 -2.976 5.913 1.00 98.62 78 VAL A C 1
ATOM 625 O O . VAL A 1 78 ? 1.559 -3.725 6.833 1.00 98.62 78 VAL A O 1
ATOM 628 N N . ILE A 1 79 ? 0.766 -3.449 4.762 1.00 97.88 79 ILE A N 1
ATOM 629 C CA . ILE A 1 79 ? 0.692 -4.876 4.426 1.00 97.88 79 ILE A CA 1
ATOM 630 C C . ILE A 1 79 ? 1.494 -5.167 3.164 1.00 97.88 79 ILE A C 1
ATOM 632 O O . ILE A 1 79 ? 1.541 -4.362 2.237 1.00 97.88 79 ILE A O 1
ATOM 636 N N . GLU A 1 80 ? 2.119 -6.338 3.120 1.00 96.50 80 GLU A N 1
ATOM 637 C CA . GLU A 1 80 ? 2.906 -6.797 1.979 1.00 96.50 80 GLU A CA 1
ATOM 638 C C . GLU A 1 80 ? 2.082 -7.763 1.126 1.00 96.50 80 GLU A C 1
ATOM 640 O O . GLU A 1 80 ? 1.532 -8.746 1.622 1.00 96.50 80 GLU A O 1
ATOM 645 N N . ALA A 1 81 ? 2.021 -7.510 -0.180 1.00 95.00 81 ALA A N 1
ATOM 646 C CA . ALA A 1 81 ? 1.233 -8.307 -1.113 1.00 95.00 81 ALA A CA 1
ATOM 647 C C . ALA A 1 81 ? 1.625 -9.792 -1.094 1.00 95.00 81 ALA A C 1
ATOM 649 O O . ALA A 1 81 ? 0.760 -10.663 -1.199 1.00 95.00 81 ALA A O 1
ATOM 650 N N . SER A 1 82 ? 2.918 -10.095 -0.943 1.00 93.12 82 SER A N 1
ATOM 651 C CA . SER A 1 82 ? 3.371 -11.485 -0.855 1.00 93.12 82 SER A CA 1
ATOM 652 C C . SER A 1 82 ? 2.918 -12.198 0.425 1.00 93.12 82 SER A C 1
ATOM 654 O O . SER A 1 82 ? 2.661 -13.399 0.361 1.00 93.12 82 SER A O 1
ATOM 656 N N . ASP A 1 83 ? 2.727 -11.492 1.541 1.00 94.12 83 ASP A N 1
ATOM 657 C CA . ASP A 1 83 ? 2.146 -12.083 2.756 1.00 94.12 83 ASP A CA 1
ATOM 658 C C . ASP A 1 83 ? 0.673 -12.385 2.583 1.00 94.12 83 ASP A C 1
ATOM 660 O O . ASP A 1 83 ? 0.235 -13.483 2.912 1.00 94.12 83 ASP A O 1
ATOM 664 N N . VAL A 1 84 ? -0.073 -11.446 1.995 1.00 95.06 84 VAL A N 1
ATOM 665 C CA . VAL A 1 84 ? -1.498 -11.638 1.710 1.00 95.06 84 VAL A CA 1
ATOM 666 C C . VAL A 1 84 ? -1.705 -12.875 0.840 1.00 95.06 84 VAL A C 1
ATOM 668 O O . VAL A 1 84 ? -2.646 -13.621 1.058 1.00 95.06 84 VAL A O 1
ATOM 671 N N . LEU A 1 85 ? -0.821 -13.139 -0.124 1.00 93.06 85 LEU A N 1
ATOM 672 C CA . LEU A 1 85 ? -0.919 -14.339 -0.958 1.00 93.06 85 LEU A CA 1
ATOM 673 C C . LEU A 1 85 ? -0.497 -15.625 -0.235 1.00 93.06 85 LEU A C 1
ATOM 675 O O . LEU A 1 85 ? -1.049 -16.685 -0.523 1.00 93.06 85 LEU A O 1
ATOM 679 N N . LYS A 1 86 ? 0.487 -15.558 0.669 1.00 93.75 86 LYS A N 1
ATOM 680 C CA . LYS A 1 86 ? 0.965 -16.728 1.426 1.00 93.75 86 LYS A CA 1
ATOM 681 C C . LYS A 1 86 ? 0.012 -17.120 2.551 1.00 93.75 86 LYS A C 1
ATOM 683 O O . LYS A 1 86 ? -0.179 -18.305 2.787 1.00 93.75 86 LYS A O 1
ATOM 688 N N . GLN A 1 87 ? -0.558 -16.134 3.238 1.00 94.38 87 GLN A N 1
ATOM 689 C CA . GLN A 1 87 ? -1.410 -16.301 4.414 1.00 94.38 87 GLN A CA 1
ATOM 690 C C . GLN A 1 87 ? -2.580 -15.296 4.361 1.00 94.38 87 GLN A C 1
ATOM 692 O O . GLN A 1 87 ? -2.614 -14.335 5.142 1.00 94.38 87 GLN A O 1
ATOM 697 N N . PRO A 1 88 ? -3.550 -15.474 3.436 1.00 95.50 88 PRO A N 1
ATOM 698 C CA . PRO A 1 88 ? -4.596 -14.477 3.206 1.00 95.50 88 PRO A CA 1
ATOM 699 C C . PRO A 1 88 ? -5.455 -14.198 4.439 1.00 95.50 88 PRO A C 1
ATOM 701 O O . PRO A 1 88 ? -5.724 -13.042 4.760 1.00 95.50 88 PRO A O 1
ATOM 704 N N . ARG A 1 89 ? -5.847 -15.252 5.168 1.00 95.94 89 ARG A N 1
ATOM 705 C CA . ARG A 1 89 ? -6.671 -15.138 6.379 1.00 95.94 89 ARG A CA 1
ATOM 706 C C . ARG A 1 89 ? -5.960 -14.327 7.460 1.00 95.94 89 ARG A C 1
ATOM 708 O O . ARG A 1 89 ? -6.497 -13.308 7.883 1.00 95.94 89 ARG A O 1
ATOM 715 N N . ALA A 1 90 ? -4.757 -14.738 7.853 1.00 96.25 90 ALA A N 1
ATOM 716 C CA . ALA A 1 90 ? -3.991 -14.070 8.902 1.00 96.25 90 ALA A CA 1
ATOM 717 C C . ALA A 1 90 ? -3.662 -12.611 8.535 1.00 96.25 90 ALA A C 1
ATOM 719 O O . ALA A 1 90 ? -3.828 -11.709 9.358 1.00 96.25 90 ALA A O 1
ATOM 720 N N . SER A 1 91 ? -3.281 -12.352 7.279 1.00 96.69 91 SER A N 1
ATOM 721 C CA . SER A 1 91 ? -2.972 -10.996 6.805 1.00 96.69 91 SER A CA 1
ATOM 722 C C . SER A 1 91 ? -4.191 -10.071 6.862 1.00 96.69 91 SER A C 1
ATOM 724 O O . SER A 1 91 ? -4.090 -8.936 7.330 1.00 96.69 91 SER A O 1
ATOM 726 N N . LEU A 1 92 ? -5.358 -10.549 6.413 1.00 96.75 92 LEU A N 1
ATOM 727 C CA . LEU A 1 92 ? -6.591 -9.763 6.444 1.00 96.75 92 LEU A CA 1
ATOM 728 C C . LEU A 1 92 ? -7.114 -9.570 7.867 1.00 96.75 92 LEU A C 1
ATOM 730 O O . LEU A 1 92 ? -7.592 -8.483 8.174 1.00 96.75 92 LEU A O 1
ATOM 734 N N . GLN A 1 93 ? -6.984 -10.563 8.749 1.00 96.56 93 GLN A N 1
ATOM 735 C CA . GLN A 1 93 ? -7.320 -10.411 10.167 1.00 96.56 93 GLN A CA 1
ATOM 736 C C . GLN A 1 93 ? -6.454 -9.341 10.841 1.00 96.56 93 GLN A C 1
ATOM 738 O O . GLN A 1 93 ? -6.991 -8.482 11.540 1.00 96.56 93 GLN A O 1
ATOM 743 N N . ALA A 1 94 ? -5.140 -9.344 10.591 1.00 96.88 94 ALA A N 1
ATOM 744 C CA . ALA A 1 94 ? -4.228 -8.331 11.119 1.00 96.88 94 ALA A CA 1
ATOM 745 C C . ALA A 1 94 ? -4.574 -6.926 10.601 1.00 96.88 94 ALA A C 1
ATOM 747 O O . ALA A 1 94 ? -4.630 -5.975 11.382 1.00 96.88 94 ALA A O 1
ATOM 748 N N . LEU A 1 95 ? -4.869 -6.798 9.302 1.00 97.19 95 LEU A N 1
ATOM 749 C CA . LEU A 1 95 ? -5.304 -5.533 8.712 1.00 97.19 95 LEU A CA 1
ATOM 750 C C . LEU A 1 95 ? -6.629 -5.047 9.313 1.00 97.19 95 LEU A C 1
ATOM 752 O O . LEU A 1 95 ? -6.741 -3.883 9.686 1.00 97.19 95 LEU A O 1
ATOM 756 N N . CYS A 1 96 ? -7.622 -5.932 9.414 1.00 96.31 96 CYS A N 1
ATOM 757 C CA . CYS A 1 96 ? -8.935 -5.627 9.976 1.00 96.31 96 CYS A CA 1
ATOM 758 C C . CYS A 1 96 ? -8.818 -5.147 11.426 1.00 96.31 96 CYS A C 1
ATOM 760 O O . CYS A 1 96 ? -9.376 -4.109 11.769 1.00 96.31 96 CYS A O 1
ATOM 762 N N . ALA A 1 97 ? -8.018 -5.832 12.248 1.00 95.88 97 ALA A N 1
ATOM 763 C CA . ALA A 1 97 ? -7.751 -5.417 13.621 1.00 95.88 97 ALA A CA 1
ATOM 764 C C . ALA A 1 97 ? -7.074 -4.037 13.688 1.00 95.88 97 ALA A C 1
ATOM 766 O O . ALA A 1 97 ? -7.499 -3.185 14.463 1.00 95.88 97 ALA A O 1
ATOM 767 N N . ALA A 1 98 ? -6.063 -3.785 12.848 1.00 96.31 98 ALA A N 1
ATOM 768 C CA . ALA A 1 98 ? -5.370 -2.496 12.803 1.00 96.31 98 ALA A CA 1
ATOM 769 C C . ALA A 1 98 ? -6.266 -1.343 12.315 1.00 96.31 98 ALA A C 1
ATOM 771 O O . ALA A 1 98 ? -6.054 -0.190 12.686 1.00 96.31 98 ALA A O 1
ATOM 772 N N . LEU A 1 99 ? -7.263 -1.652 11.485 1.00 95.75 99 LEU A N 1
ATOM 773 C CA . LEU A 1 99 ? -8.232 -0.693 10.973 1.00 95.75 99 LEU A CA 1
ATOM 774 C C . LEU A 1 99 ? -9.509 -0.611 11.806 1.00 95.75 99 LEU A C 1
ATOM 776 O O . LEU A 1 99 ? -10.367 0.174 11.430 1.00 95.75 99 LEU A O 1
ATOM 780 N N . ASP A 1 100 ? -9.662 -1.374 12.891 1.00 94.50 100 ASP A N 1
ATOM 781 C CA . ASP A 1 100 ? -10.916 -1.478 13.652 1.00 94.50 100 ASP A CA 1
ATOM 782 C C . ASP A 1 100 ? -12.125 -1.790 12.739 1.00 94.50 100 ASP A C 1
ATOM 784 O O . ASP A 1 100 ? -13.115 -1.056 12.634 1.00 94.50 100 ASP A O 1
ATOM 788 N N . VAL A 1 101 ? -11.977 -2.873 11.977 1.00 94.38 101 VAL A N 1
ATOM 789 C CA . VAL A 1 101 ? -12.988 -3.460 11.093 1.00 94.38 101 VAL A CA 1
ATOM 790 C C . VAL A 1 101 ? -13.157 -4.927 11.478 1.00 94.38 101 VAL A C 1
ATOM 792 O O . VAL A 1 101 ? -12.182 -5.611 11.782 1.00 94.38 101 VAL A O 1
ATOM 795 N N . ALA A 1 102 ? -14.390 -5.431 11.474 1.00 93.75 102 ALA A N 1
ATOM 796 C CA . ALA A 1 102 ? -14.633 -6.851 11.695 1.00 93.75 102 ALA A CA 1
ATOM 797 C C . ALA A 1 102 ? -1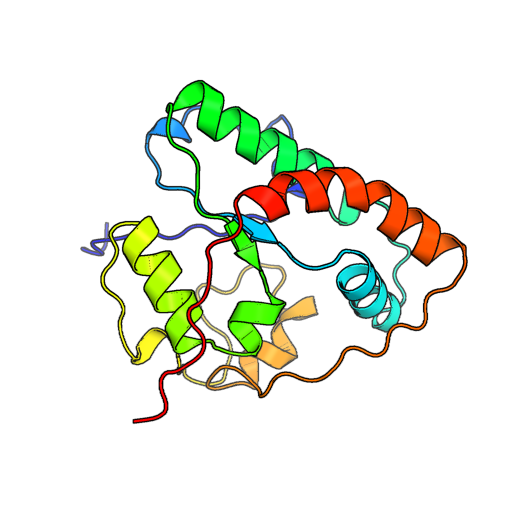4.143 -7.665 10.487 1.00 93.75 102 ALA A C 1
ATOM 799 O O . ALA A 1 102 ? -14.461 -7.344 9.344 1.00 93.75 102 ALA A O 1
ATOM 800 N N . PHE A 1 103 ? -13.377 -8.726 10.740 1.00 95.00 103 PHE A N 1
ATOM 801 C CA . PHE A 1 103 ? -13.028 -9.689 9.700 1.00 95.00 103 PHE A CA 1
ATOM 802 C C . PHE A 1 103 ? -14.243 -10.565 9.367 1.00 95.00 103 PHE A C 1
ATOM 804 O O . PHE A 1 103 ? -14.858 -11.137 10.268 1.00 95.00 103 PHE A O 1
ATOM 811 N N . GLU A 1 104 ? -14.527 -10.730 8.077 1.00 93.38 104 GLU A N 1
ATOM 812 C CA . GLU A 1 104 ? -15.592 -11.594 7.558 1.00 93.38 104 GLU A CA 1
ATOM 813 C C . GLU A 1 104 ? -14.994 -12.673 6.646 1.00 93.38 104 GLU A C 1
ATOM 815 O O . GLU A 1 104 ? -14.013 -12.438 5.936 1.00 93.38 104 GLU A O 1
ATOM 820 N N . HIS A 1 105 ? -15.561 -13.882 6.660 1.00 93.25 105 HIS A N 1
ATOM 821 C CA . HIS A 1 105 ? -15.015 -15.000 5.882 1.00 93.25 105 HIS A CA 1
ATOM 822 C C . HIS A 1 105 ? -15.131 -14.756 4.370 1.00 93.25 105 HIS A C 1
ATOM 824 O O . HIS A 1 105 ? -14.272 -15.173 3.594 1.00 93.25 105 HIS A O 1
ATOM 830 N N . GLU A 1 106 ? -16.148 -14.001 3.976 1.00 93.12 106 GLU A N 1
ATOM 831 C CA . GLU A 1 106 ? -16.458 -13.513 2.639 1.00 93.12 106 GLU A CA 1
ATOM 832 C C . GLU A 1 106 ? -15.329 -12.643 2.061 1.00 93.12 106 GLU A C 1
ATOM 834 O O . GLU A 1 106 ? -15.201 -12.519 0.848 1.00 93.12 106 GLU A O 1
ATOM 839 N N . MET A 1 107 ? -14.427 -12.108 2.893 1.00 93.88 107 MET A N 1
ATOM 840 C CA . MET A 1 107 ? -13.221 -11.424 2.407 1.00 93.88 107 MET A CA 1
ATOM 841 C C . MET A 1 107 ? -12.227 -12.379 1.715 1.00 93.88 107 MET A C 1
ATOM 843 O O . MET A 1 107 ? -11.324 -11.924 1.012 1.00 93.88 107 MET A O 1
ATOM 847 N N . LEU A 1 108 ? -12.365 -13.698 1.905 1.00 96.12 108 LEU A N 1
ATOM 848 C CA . LEU A 1 108 ? -11.497 -14.727 1.317 1.00 96.12 108 LEU A CA 1
ATOM 849 C C . LEU A 1 108 ? -12.065 -15.370 0.046 1.00 96.12 108 LEU A C 1
ATOM 851 O O . LEU A 1 108 ? -11.314 -16.038 -0.671 1.00 96.12 108 LEU A O 1
ATOM 855 N N . ALA A 1 109 ? -13.358 -15.190 -0.230 1.00 94.50 109 ALA A N 1
ATOM 856 C CA . ALA A 1 109 ? -14.051 -15.839 -1.334 1.00 94.50 109 ALA A CA 1
ATOM 857 C C . ALA A 1 109 ? -15.052 -14.889 -1.997 1.00 94.50 109 ALA A C 1
ATOM 859 O O . ALA A 1 109 ? -15.825 -14.212 -1.332 1.00 94.50 109 ALA A O 1
ATOM 860 N N . TRP A 1 110 ? -15.071 -14.861 -3.325 1.00 93.62 110 TRP A N 1
ATOM 861 C CA . TRP A 1 110 ? -15.917 -13.950 -4.096 1.00 93.62 110 TRP A CA 1
ATOM 862 C C . TRP A 1 110 ? -16.494 -14.632 -5.340 1.00 93.62 110 TRP A C 1
ATOM 864 O O . TRP A 1 110 ? -15.936 -15.626 -5.807 1.00 93.62 110 TRP A O 1
ATOM 874 N N . PRO A 1 111 ? -17.603 -14.127 -5.911 1.00 92.25 111 PRO A N 1
ATOM 875 C CA . PRO A 1 111 ? -18.086 -14.620 -7.194 1.00 92.25 111 PRO A CA 1
ATOM 876 C C . PRO A 1 111 ? -17.097 -14.272 -8.312 1.00 92.25 111 PRO A C 1
ATOM 878 O O . PRO A 1 111 ? -16.477 -13.205 -8.299 1.00 92.25 111 PRO A O 1
ATOM 881 N N . ALA A 1 112 ? -16.974 -15.173 -9.286 1.00 94.06 112 ALA A N 1
ATOM 882 C CA . ALA A 1 112 ? -16.285 -14.881 -10.536 1.00 94.06 112 ALA A CA 1
ATOM 883 C C . ALA A 1 112 ? -17.116 -13.908 -11.390 1.00 94.06 112 ALA A C 1
ATOM 885 O O . ALA A 1 112 ? -18.346 -13.892 -11.317 1.00 94.06 112 ALA A O 1
ATOM 886 N N . GLY A 1 113 ? -16.433 -13.149 -12.238 1.00 92.00 113 GLY A N 1
ATOM 887 C CA . GLY A 1 113 ? -16.995 -12.158 -13.146 1.00 92.00 113 GLY A CA 1
ATOM 888 C C . GLY A 1 113 ? -16.638 -10.714 -12.774 1.00 92.00 113 GLY A C 1
ATOM 889 O O . GLY A 1 113 ? -15.984 -10.469 -11.755 1.00 92.00 113 GLY A O 1
ATOM 890 N N . PRO A 1 114 ? -17.048 -9.758 -13.624 1.00 90.06 114 PRO A N 1
ATOM 891 C CA . PRO A 1 114 ? -16.888 -8.334 -13.360 1.00 90.06 114 PRO A CA 1
ATOM 892 C C . PRO A 1 114 ? -17.815 -7.873 -12.230 1.00 90.06 114 PRO A C 1
ATOM 894 O O . PRO A 1 114 ? -18.871 -8.463 -11.987 1.00 90.06 114 PRO A O 1
ATOM 897 N N . ARG A 1 115 ? -17.442 -6.781 -11.565 1.00 87.75 115 ARG A N 1
ATOM 898 C CA . ARG A 1 115 ? -18.245 -6.115 -10.531 1.00 87.75 115 ARG A CA 1
ATOM 899 C C . ARG A 1 115 ? -18.630 -4.716 -10.983 1.00 87.75 115 ARG A C 1
ATOM 901 O O . ARG A 1 115 ? -17.862 -4.043 -11.658 1.00 87.75 115 ARG A O 1
ATOM 908 N N . GLU A 1 116 ? -19.780 -4.228 -10.528 1.00 85.75 116 GLU A N 1
ATOM 909 C CA . GLU A 1 116 ? -20.200 -2.839 -10.788 1.00 85.75 116 GLU A CA 1
ATOM 910 C C . GLU A 1 116 ? -19.219 -1.809 -10.204 1.00 85.75 116 GLU A C 1
ATOM 912 O O . GLU A 1 116 ? -19.104 -0.695 -10.706 1.00 85.75 116 GLU A O 1
ATOM 917 N N . SER A 1 117 ? -18.480 -2.196 -9.161 1.00 83.19 117 SER A N 1
ATOM 918 C CA . SER A 1 117 ? -17.430 -1.388 -8.540 1.00 83.19 117 SER A CA 1
ATOM 919 C C . SER A 1 117 ? -16.102 -1.386 -9.305 1.00 83.19 117 SER A C 1
ATOM 921 O O . SER A 1 117 ? -15.178 -0.675 -8.905 1.00 83.19 117 SER A O 1
ATOM 923 N N . ASP A 1 118 ? -15.954 -2.208 -10.347 1.00 84.31 118 ASP A N 1
ATOM 924 C CA . ASP A 1 118 ? -14.708 -2.292 -11.098 1.00 84.31 118 ASP A CA 1
ATOM 925 C C . ASP A 1 118 ? -14.507 -1.011 -11.924 1.00 84.31 118 ASP A C 1
ATOM 927 O O . ASP A 1 118 ? -15.342 -0.607 -12.732 1.00 84.31 118 ASP A O 1
ATOM 931 N N . GLY A 1 119 ? -13.386 -0.327 -11.686 1.00 81.44 119 GLY A N 1
ATOM 932 C CA . GLY A 1 119 ? -13.093 0.954 -12.326 1.00 81.44 119 GLY A CA 1
ATOM 933 C C . GLY A 1 119 ? -12.645 0.828 -13.786 1.00 81.44 119 GLY A C 1
ATOM 934 O O . GLY A 1 119 ? -12.444 -0.261 -14.316 1.00 81.44 119 GLY A O 1
ATOM 935 N N . ALA A 1 120 ? -12.365 1.972 -14.417 1.00 83.81 120 ALA A N 1
ATOM 936 C CA . ALA A 1 120 ? -11.960 2.074 -15.829 1.00 83.81 120 ALA A CA 1
ATOM 937 C C . ALA A 1 120 ? -10.746 1.205 -16.235 1.00 83.81 120 ALA A C 1
ATOM 939 O O . ALA A 1 120 ? -10.538 0.930 -17.413 1.00 83.81 120 ALA A O 1
ATOM 940 N N . TRP A 1 121 ? -9.943 0.758 -15.268 1.00 80.44 121 TRP A N 1
ATOM 941 C CA . TRP A 1 121 ? -8.768 -0.090 -15.477 1.00 80.44 121 TRP A CA 1
ATOM 942 C C . TRP A 1 121 ? -9.088 -1.584 -15.622 1.00 80.44 121 TRP A C 1
ATOM 944 O O . TRP A 1 121 ? -8.211 -2.350 -16.033 1.00 80.44 121 TRP A O 1
ATOM 954 N N . ALA A 1 122 ? -10.315 -2.008 -15.308 1.00 82.38 122 ALA A N 1
ATOM 955 C CA . ALA A 1 122 ? -10.709 -3.413 -15.307 1.00 82.38 122 ALA A CA 1
ATOM 956 C C . ALA A 1 122 ? -10.447 -4.137 -16.642 1.00 82.38 122 ALA A C 1
ATOM 958 O O . ALA A 1 122 ? -9.767 -5.169 -16.607 1.00 82.38 122 ALA A O 1
ATOM 959 N N . PRO A 1 123 ? -10.790 -3.569 -17.821 1.00 82.19 123 PRO A N 1
ATOM 960 C CA . PRO A 1 123 ? -10.560 -4.235 -19.107 1.00 82.19 123 PRO A CA 1
ATOM 961 C C . PRO A 1 123 ? -9.083 -4.542 -19.408 1.00 82.19 123 PRO A C 1
ATOM 963 O O . PRO A 1 123 ? -8.779 -5.404 -20.228 1.00 82.19 123 PRO A O 1
ATOM 966 N N . HIS A 1 124 ? -8.148 -3.841 -18.760 1.00 79.88 124 HIS A N 1
ATOM 967 C CA . HIS A 1 124 ? -6.710 -3.961 -19.018 1.00 79.88 124 HIS A CA 1
ATOM 968 C C . HIS A 1 124 ? -5.982 -4.850 -18.000 1.00 79.88 124 HIS A C 1
ATOM 970 O O . HIS A 1 124 ? -4.942 -5.452 -18.309 1.00 79.88 124 HIS A O 1
ATOM 976 N N . TRP A 1 125 ? -6.499 -4.926 -16.771 1.00 80.75 125 TRP A N 1
ATOM 977 C CA . TRP A 1 125 ? -5.772 -5.505 -15.640 1.00 80.75 125 TRP A CA 1
ATOM 978 C C . TRP A 1 125 ? -6.542 -6.588 -14.881 1.00 80.75 125 TRP A C 1
ATOM 980 O O . TRP A 1 125 ? -5.894 -7.393 -14.214 1.00 80.75 125 TRP A O 1
ATOM 990 N N . TYR A 1 126 ? -7.876 -6.647 -14.969 1.00 85.62 126 TYR A N 1
ATOM 991 C CA . TYR A 1 126 ? -8.690 -7.454 -14.047 1.00 85.62 126 TYR A CA 1
ATOM 992 C C . TYR A 1 126 ? -9.118 -8.814 -14.589 1.00 85.62 126 TYR A C 1
ATOM 994 O O . TYR A 1 126 ? -9.682 -9.589 -13.828 1.00 85.62 126 TYR A O 1
ATOM 1002 N N . ALA A 1 127 ? -8.746 -9.193 -15.816 1.00 86.81 127 ALA A N 1
ATOM 1003 C CA . ALA A 1 127 ? -9.089 -10.508 -16.376 1.00 86.81 127 ALA A CA 1
ATOM 1004 C C . ALA A 1 127 ? -8.766 -11.689 -15.430 1.00 86.81 127 ALA A C 1
ATOM 1006 O O . ALA A 1 127 ? -9.541 -12.634 -15.306 1.00 86.81 127 ALA A O 1
ATOM 1007 N N . SER A 1 128 ? -7.641 -11.634 -14.702 1.00 86.31 128 SER A N 1
ATOM 1008 C CA . SER A 1 128 ? -7.297 -12.678 -13.724 1.00 86.31 128 SER A CA 1
ATOM 1009 C C . SER A 1 128 ? -8.130 -12.628 -12.436 1.00 86.31 128 SER A C 1
ATOM 1011 O O . SER A 1 128 ? -8.262 -13.662 -11.781 1.00 86.31 128 SER A O 1
ATOM 1013 N N . VAL A 1 129 ? -8.623 -11.452 -12.045 1.00 87.25 129 VAL A N 1
ATOM 1014 C CA . VAL A 1 129 ? -9.474 -11.242 -10.862 1.00 87.25 129 VAL A CA 1
ATOM 1015 C C . VAL A 1 129 ? -10.920 -11.625 -11.176 1.00 87.25 129 VAL A C 1
ATOM 1017 O O . VAL A 1 129 ? -11.561 -12.289 -10.373 1.00 87.25 129 VAL A O 1
ATOM 1020 N N . GLU A 1 130 ? -11.415 -11.281 -12.364 1.00 90.56 130 GLU A N 1
ATOM 1021 C CA . GLU A 1 130 ? -12.727 -11.714 -12.856 1.00 90.56 130 GLU A CA 1
ATOM 1022 C C . GLU A 1 130 ? -12.797 -13.242 -12.978 1.00 90.56 130 GLU A C 1
ATOM 1024 O O . GLU A 1 130 ? -13.824 -13.848 -12.702 1.00 90.56 130 GLU A O 1
ATOM 1029 N N . ALA A 1 131 ? -11.691 -13.900 -13.333 1.00 91.81 131 ALA A N 1
ATOM 1030 C CA . ALA A 1 131 ? -11.625 -15.357 -13.410 1.00 91.81 131 ALA A CA 1
ATOM 1031 C C . ALA A 1 131 ? -11.370 -16.059 -12.059 1.00 91.81 131 ALA A C 1
ATOM 1033 O O . ALA A 1 131 ? -11.200 -17.279 -12.041 1.00 91.81 131 ALA A O 1
ATOM 1034 N N . SER A 1 132 ? -11.247 -15.336 -10.940 1.00 92.88 132 SER A N 1
ATOM 1035 C CA . SER A 1 132 ? -10.983 -15.934 -9.626 1.00 92.88 132 SER A CA 1
ATOM 1036 C C . SER A 1 132 ? -12.212 -15.903 -8.723 1.00 92.88 132 SER A C 1
ATOM 1038 O O . SER A 1 132 ? -13.104 -15.076 -8.885 1.00 92.88 132 SER A O 1
ATOM 1040 N N . THR A 1 133 ? -12.228 -16.801 -7.739 1.00 94.69 133 THR A N 1
ATOM 1041 C CA . THR A 1 133 ? -13.256 -16.858 -6.687 1.00 94.69 133 THR A CA 1
ATOM 1042 C C . THR A 1 133 ? -12.671 -16.730 -5.281 1.00 94.69 133 THR A C 1
ATOM 1044 O O . THR A 1 133 ? -13.326 -17.052 -4.296 1.00 94.69 133 THR A O 1
ATOM 1047 N N . GLY A 1 134 ? -11.406 -16.329 -5.188 1.00 95.06 134 GLY A N 1
ATOM 1048 C CA . GLY A 1 134 ? -10.616 -16.285 -3.965 1.00 95.06 134 GLY A CA 1
ATOM 1049 C C . GLY A 1 134 ? -9.137 -16.062 -4.280 1.00 95.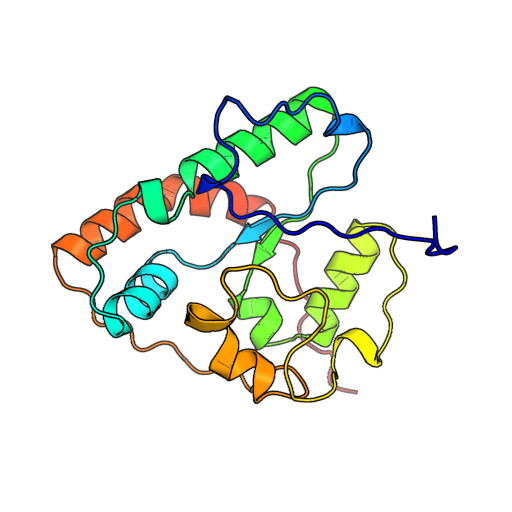06 134 GLY A C 1
ATOM 1050 O O . GLY A 1 134 ? -8.736 -15.939 -5.448 1.00 95.06 134 GLY A O 1
ATOM 1051 N N . PHE A 1 135 ? -8.313 -16.023 -3.235 1.00 93.94 135 PHE A N 1
ATOM 1052 C CA . PHE A 1 135 ? -6.863 -15.937 -3.388 1.00 93.94 135 PHE A CA 1
ATOM 1053 C C . PHE A 1 135 ? -6.319 -17.195 -4.068 1.00 93.94 135 PHE A C 1
ATOM 1055 O O . PHE A 1 135 ? -6.654 -18.321 -3.702 1.00 93.94 135 PHE A O 1
ATOM 1062 N N . ARG A 1 136 ? -5.463 -17.006 -5.076 1.00 89.19 136 ARG A N 1
ATOM 1063 C CA . ARG A 1 136 ? -4.732 -18.121 -5.686 1.00 89.19 136 ARG A CA 1
ATOM 1064 C C . ARG A 1 136 ? -3.544 -18.498 -4.800 1.00 89.19 136 ARG A C 1
ATOM 1066 O O . ARG A 1 136 ? -2.984 -17.602 -4.166 1.00 89.19 136 ARG A O 1
ATOM 1073 N N . PRO A 1 137 ? -3.124 -19.776 -4.798 1.00 86.94 137 PRO A N 1
ATOM 1074 C CA . PRO A 1 137 ? -1.914 -20.189 -4.103 1.00 86.94 137 PRO A CA 1
ATOM 1075 C C . PRO A 1 137 ? -0.731 -19.310 -4.502 1.00 86.94 137 PRO A C 1
ATOM 1077 O O . PRO A 1 137 ? -0.558 -19.003 -5.687 1.00 86.94 137 PRO A O 1
ATOM 1080 N N . TRP A 1 138 ? 0.074 -18.911 -3.517 1.00 88.38 138 TRP A N 1
ATOM 1081 C CA . TRP A 1 138 ? 1.288 -18.153 -3.778 1.00 88.38 138 TRP A CA 1
ATOM 1082 C C . TRP A 1 138 ? 2.209 -18.934 -4.721 1.00 88.38 138 TRP A C 1
ATOM 1084 O O . TRP A 1 138 ? 2.413 -20.138 -4.568 1.00 88.38 138 TRP A O 1
ATOM 1094 N N . GLN A 1 139 ? 2.765 -18.227 -5.700 1.00 87.31 139 GLN A N 1
ATOM 1095 C CA . GLN A 1 139 ? 3.760 -18.754 -6.622 1.00 87.31 139 GLN A CA 1
ATOM 1096 C C . GLN A 1 139 ? 5.006 -17.894 -6.521 1.00 87.31 139 GLN A C 1
ATOM 1098 O O . GLN A 1 139 ? 4.918 -16.664 -6.457 1.00 87.31 139 GLN A O 1
ATOM 1103 N N . GLU A 1 140 ? 6.163 -18.545 -6.519 1.00 87.00 140 GLU A N 1
ATOM 1104 C CA . GLU A 1 140 ? 7.428 -17.832 -6.517 1.00 87.00 140 GLU A CA 1
ATOM 1105 C C . GLU A 1 140 ? 7.574 -17.039 -7.828 1.00 87.00 140 GLU A C 1
ATOM 1107 O O . GLU A 1 140 ? 7.457 -17.611 -8.918 1.00 87.00 140 GLU A O 1
ATOM 1112 N N . PRO A 1 141 ? 7.777 -15.712 -7.755 1.00 84.25 141 PRO A N 1
ATOM 1113 C CA . PRO A 1 141 ? 7.839 -14.884 -8.945 1.00 84.25 141 PRO A CA 1
ATOM 1114 C C . PRO A 1 141 ? 9.125 -15.161 -9.724 1.00 84.25 141 PRO A C 1
ATOM 1116 O O . PRO A 1 141 ? 10.226 -15.178 -9.174 1.00 84.25 141 PRO A O 1
ATOM 1119 N N . LYS A 1 142 ? 9.000 -15.31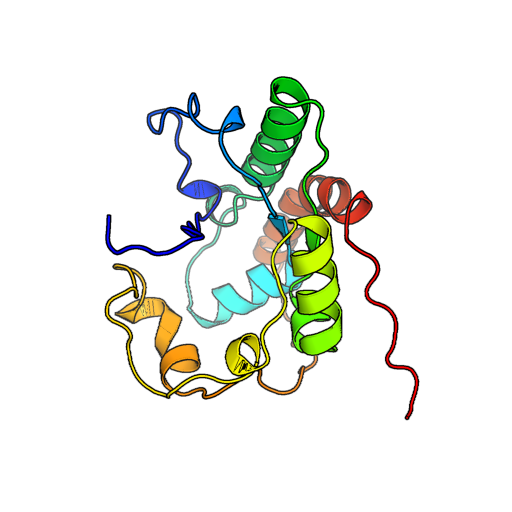0 -11.044 1.00 84.44 142 LYS A N 1
ATOM 1120 C CA . LYS A 1 142 ? 10.155 -15.426 -11.933 1.00 84.44 142 LYS A CA 1
ATOM 1121 C C . LYS A 1 142 ? 10.759 -14.042 -12.185 1.00 84.44 142 LYS A C 1
ATOM 1123 O O . LYS A 1 142 ? 10.261 -13.277 -13.004 1.00 84.44 142 LYS A O 1
ATOM 1128 N N . LEU A 1 143 ? 11.862 -13.738 -11.509 1.00 87.38 143 LEU A N 1
ATOM 1129 C CA . LEU A 1 143 ? 12.548 -12.449 -11.621 1.00 87.38 143 LEU A CA 1
ATOM 1130 C C . LEU A 1 143 ? 13.630 -12.491 -12.705 1.00 87.38 143 LEU A C 1
ATOM 1132 O O . LEU A 1 143 ? 14.795 -12.782 -12.440 1.00 87.38 143 LEU A O 1
ATOM 1136 N N . VAL A 1 144 ? 13.245 -12.198 -13.946 1.00 88.12 144 VAL A N 1
ATOM 1137 C CA . VAL A 1 144 ? 14.200 -11.966 -15.040 1.00 88.12 144 VAL A CA 1
ATOM 1138 C C . VAL A 1 144 ? 14.104 -10.505 -15.447 1.00 88.12 144 VAL A C 1
ATOM 1140 O O . VAL A 1 144 ? 13.240 -10.140 -16.236 1.00 88.12 144 VAL A O 1
ATOM 1143 N N . LEU A 1 145 ? 14.987 -9.686 -14.872 1.00 90.75 145 LEU A N 1
ATOM 1144 C CA . LEU A 1 145 ? 15.052 -8.251 -15.132 1.00 90.75 145 LEU A CA 1
ATOM 1145 C C . LEU A 1 145 ? 16.298 -7.893 -15.947 1.00 90.75 145 LEU A C 1
ATOM 1147 O O . LEU A 1 145 ? 17.415 -8.310 -15.606 1.00 90.75 145 LEU A O 1
ATOM 1151 N N . ASP A 1 146 ? 16.116 -7.091 -16.992 1.00 92.50 146 ASP A N 1
ATOM 1152 C CA . ASP A 1 146 ? 17.218 -6.455 -17.710 1.00 92.50 146 ASP A CA 1
ATOM 1153 C C . ASP A 1 146 ? 17.856 -5.313 -16.888 1.00 92.50 146 ASP A C 1
ATOM 1155 O O . ASP A 1 146 ? 17.527 -5.073 -15.722 1.00 92.50 146 ASP A O 1
ATOM 1159 N N . ARG A 1 147 ? 18.848 -4.631 -17.469 1.00 94.00 147 ARG A N 1
ATOM 1160 C CA . ARG A 1 147 ? 19.578 -3.559 -16.779 1.00 94.00 147 ARG A CA 1
ATOM 1161 C C . ARG A 1 147 ? 18.688 -2.354 -16.458 1.00 94.00 147 ARG A C 1
ATOM 1163 O O . ARG A 1 147 ? 18.854 -1.772 -15.388 1.00 94.00 147 ARG A O 1
ATOM 1170 N N . GLU A 1 148 ? 17.799 -1.968 -17.366 1.00 92.69 148 GLU A N 1
ATOM 1171 C CA . GLU A 1 148 ? 16.935 -0.795 -17.199 1.00 92.69 148 GLU A CA 1
ATOM 1172 C C . GLU A 1 148 ? 15.867 -1.079 -16.143 1.00 92.69 148 GLU A C 1
ATOM 1174 O O . GLU A 1 148 ? 15.687 -0.303 -15.208 1.00 92.69 148 GLU A O 1
ATOM 1179 N N . GLN A 1 149 ? 15.260 -2.259 -16.205 1.00 93.44 149 GLN A N 1
ATOM 1180 C CA . GLN A 1 149 ? 14.297 -2.756 -15.227 1.00 93.44 149 GLN A CA 1
ATOM 1181 C C . GLN A 1 149 ? 14.884 -2.834 -13.813 1.00 93.44 149 GLN A C 1
ATOM 1183 O O . GLN A 1 149 ? 14.248 -2.408 -12.848 1.00 93.44 149 GLN A O 1
ATOM 1188 N N . LYS A 1 150 ? 16.126 -3.317 -13.674 1.00 95.31 150 LYS A N 1
ATOM 1189 C CA . LYS A 1 150 ? 16.835 -3.305 -12.383 1.00 95.31 150 LYS A CA 1
ATOM 1190 C C . LYS A 1 150 ? 17.054 -1.892 -11.859 1.00 95.31 150 LYS A C 1
ATOM 1192 O O . LYS A 1 150 ? 16.908 -1.675 -10.662 1.00 95.31 150 LYS A O 1
ATOM 1197 N N . ALA A 1 151 ? 17.392 -0.940 -12.729 1.00 96.25 151 ALA A N 1
ATOM 1198 C CA . ALA A 1 151 ? 17.574 0.450 -12.323 1.00 96.25 151 ALA A CA 1
ATOM 1199 C C . ALA A 1 151 ? 16.259 1.068 -11.816 1.00 96.25 151 ALA A C 1
ATOM 1201 O O . ALA A 1 151 ? 16.268 1.765 -10.804 1.00 96.25 151 ALA A O 1
ATOM 1202 N N . VAL A 1 152 ? 15.126 0.754 -12.456 1.00 96.00 152 VAL A N 1
ATOM 1203 C CA . VAL A 1 152 ? 13.794 1.179 -11.991 1.00 96.00 152 VAL A CA 1
ATOM 1204 C C . VAL A 1 152 ? 13.483 0.598 -10.613 1.00 96.00 152 VAL A C 1
ATOM 1206 O O . VAL A 1 152 ? 13.139 1.341 -9.698 1.00 96.00 152 VAL A O 1
ATOM 1209 N N . ALA A 1 153 ? 13.663 -0.713 -10.430 1.00 96.81 153 ALA A N 1
ATOM 1210 C CA . ALA A 1 153 ? 13.400 -1.358 -9.147 1.00 96.81 153 ALA A CA 1
ATOM 1211 C C . ALA A 1 153 ? 14.306 -0.816 -8.024 1.00 96.81 153 ALA A C 1
ATOM 1213 O O . ALA A 1 153 ? 13.847 -0.581 -6.907 1.00 96.81 153 ALA A O 1
ATOM 1214 N N . GLN A 1 154 ? 15.583 -0.554 -8.330 1.00 97.88 154 GLN A N 1
ATOM 1215 C CA . GLN A 1 154 ? 16.529 0.072 -7.402 1.00 97.88 154 GLN A CA 1
ATOM 1216 C C . GLN A 1 154 ? 16.122 1.495 -7.019 1.00 97.88 154 GLN A C 1
ATOM 1218 O O . GLN A 1 154 ? 16.254 1.853 -5.852 1.00 97.88 154 GLN A O 1
ATOM 1223 N N . ALA A 1 155 ? 15.602 2.287 -7.959 1.00 98.00 155 ALA A N 1
ATOM 1224 C CA . ALA A 1 155 ? 15.115 3.633 -7.668 1.00 98.00 155 ALA A CA 1
ATOM 1225 C C . ALA A 1 155 ? 13.924 3.618 -6.692 1.00 98.00 155 ALA A C 1
ATOM 1227 O O . ALA A 1 155 ? 13.855 4.465 -5.812 1.00 98.00 155 ALA A O 1
ATOM 1228 N N . CYS A 1 156 ? 13.037 2.622 -6.784 1.00 98.12 156 CYS A N 1
ATOM 1229 C CA . CYS A 1 156 ? 11.892 2.471 -5.877 1.00 98.12 156 CYS A CA 1
ATOM 1230 C C . CYS A 1 156 ? 12.247 1.866 -4.505 1.00 98.12 156 CYS A C 1
ATOM 1232 O O . CYS A 1 156 ? 11.442 1.913 -3.570 1.00 98.12 156 CYS A O 1
ATOM 1234 N N . ARG A 1 157 ? 13.431 1.255 -4.375 1.00 98.44 157 ARG A N 1
ATOM 1235 C CA . ARG A 1 157 ? 13.818 0.462 -3.202 1.00 98.44 157 ARG A CA 1
ATOM 1236 C C . ARG A 1 157 ? 13.872 1.261 -1.891 1.00 98.44 157 ARG A C 1
ATOM 1238 O O . ARG A 1 157 ? 13.347 0.739 -0.911 1.00 98.44 157 ARG A O 1
ATOM 1245 N N . PRO A 1 158 ? 14.405 2.498 -1.828 1.00 98.62 158 PRO A N 1
ATOM 1246 C CA . PRO A 1 158 ? 14.436 3.265 -0.580 1.00 98.62 158 PRO A CA 1
ATOM 1247 C C . PRO A 1 158 ? 13.045 3.532 0.009 1.00 98.62 158 PRO A C 1
ATOM 1249 O O . PRO A 1 158 ? 12.835 3.335 1.205 1.00 98.62 158 PRO A O 1
ATOM 1252 N N . ALA A 1 159 ? 12.078 3.923 -0.827 1.00 98.56 159 ALA A N 1
ATOM 1253 C CA . ALA A 1 159 ? 10.703 4.166 -0.398 1.00 98.56 159 ALA A CA 1
ATOM 1254 C C . ALA A 1 159 ? 9.996 2.870 0.035 1.00 98.56 159 ALA A C 1
ATOM 1256 O O . ALA A 1 159 ? 9.322 2.842 1.067 1.00 98.56 159 ALA A O 1
ATOM 1257 N N . TYR A 1 160 ? 10.209 1.769 -0.695 1.00 98.62 160 TYR A N 1
ATOM 1258 C CA . TYR A 1 160 ? 9.744 0.445 -0.273 1.00 98.62 160 TYR A CA 1
ATOM 1259 C C . TYR A 1 160 ? 10.316 0.044 1.095 1.00 98.62 160 TYR A C 1
ATOM 1261 O O . TYR A 1 160 ? 9.570 -0.374 1.978 1.00 98.62 160 TYR A O 1
ATOM 1269 N N . GLU A 1 161 ? 11.626 0.197 1.301 1.00 98.56 161 GLU A N 1
ATOM 1270 C CA . GLU A 1 161 ? 12.288 -0.157 2.558 1.00 98.56 161 GLU A CA 1
ATOM 1271 C C . GLU A 1 161 ? 11.813 0.716 3.723 1.00 98.56 161 GLU A C 1
ATOM 1273 O O . GLU A 1 161 ? 11.642 0.196 4.826 1.00 98.56 161 GLU A O 1
ATOM 1278 N N . HIS A 1 162 ? 11.545 2.005 3.490 1.00 98.56 162 HIS A N 1
ATOM 1279 C CA . HIS A 1 162 ? 10.925 2.897 4.477 1.00 98.56 162 HIS A CA 1
ATOM 1280 C C . HIS A 1 162 ? 9.570 2.355 4.940 1.00 98.56 162 HIS A C 1
ATOM 1282 O O . HIS A 1 162 ? 9.395 2.085 6.127 1.00 98.56 162 HIS A O 1
ATOM 1288 N N . LEU A 1 163 ? 8.656 2.095 4.000 1.00 98.62 163 LEU A N 1
ATOM 1289 C CA . LEU A 1 163 ? 7.320 1.566 4.293 1.00 98.62 163 LEU A CA 1
ATOM 1290 C C . LEU A 1 163 ? 7.370 0.171 4.933 1.00 98.62 163 LEU A C 1
ATOM 1292 O O . LEU A 1 163 ? 6.614 -0.120 5.859 1.00 98.62 163 LEU A O 1
ATOM 1296 N N . SER A 1 164 ? 8.291 -0.690 4.491 1.00 98.06 164 SER A N 1
ATOM 1297 C CA . SER A 1 164 ? 8.405 -2.069 4.983 1.00 98.06 164 SER A CA 1
ATOM 1298 C C . SER A 1 164 ? 8.722 -2.169 6.477 1.00 98.06 164 SER A C 1
ATOM 1300 O O . SER A 1 164 ? 8.390 -3.172 7.103 1.00 98.06 164 SER A O 1
ATOM 1302 N N . ARG A 1 165 ? 9.307 -1.123 7.078 1.00 97.75 165 ARG A N 1
ATOM 1303 C CA . ARG A 1 165 ? 9.585 -1.069 8.525 1.00 97.75 165 ARG A CA 1
ATOM 1304 C C . ARG A 1 165 ? 8.309 -1.034 9.364 1.00 97.75 165 ARG A C 1
ATOM 1306 O O . ARG A 1 165 ? 8.351 -1.396 10.534 1.00 97.75 165 ARG A O 1
ATOM 1313 N N . PHE A 1 166 ? 7.196 -0.614 8.766 1.00 97.88 166 PHE A N 1
ATOM 1314 C CA . PHE A 1 166 ? 5.878 -0.523 9.396 1.00 97.88 166 PHE A CA 1
ATOM 1315 C C . PHE A 1 166 ? 4.954 -1.682 9.004 1.00 97.88 166 PHE A C 1
ATOM 1317 O O . PHE A 1 166 ? 3.772 -1.682 9.353 1.00 97.88 166 PHE A O 1
ATOM 1324 N N . ARG A 1 167 ? 5.474 -2.665 8.256 1.00 97.06 167 ARG A N 1
ATOM 1325 C CA . ARG A 1 167 ? 4.724 -3.843 7.827 1.00 97.06 167 ARG A CA 1
ATOM 1326 C C . ARG A 1 167 ? 4.197 -4.608 9.038 1.00 97.06 167 ARG A C 1
ATOM 1328 O O . ARG A 1 167 ? 4.954 -4.937 9.950 1.00 97.06 167 ARG A O 1
ATOM 1335 N N . LEU A 1 168 ? 2.906 -4.929 9.015 1.00 96.44 168 LEU A N 1
ATOM 1336 C CA . LEU A 1 168 ? 2.284 -5.776 10.021 1.00 96.44 168 LEU A CA 1
ATOM 1337 C C . LEU A 1 168 ? 2.942 -7.157 10.024 1.00 96.44 168 LEU A C 1
ATOM 1339 O O . LEU A 1 168 ? 3.130 -7.778 8.977 1.00 96.44 168 LEU A O 1
ATOM 1343 N N . ALA A 1 169 ? 3.258 -7.649 11.219 1.00 90.44 169 ALA A N 1
ATOM 1344 C CA . ALA A 1 169 ? 3.651 -9.034 11.392 1.00 90.44 169 ALA A CA 1
ATOM 1345 C C . ALA A 1 169 ? 2.425 -9.918 11.152 1.00 90.44 169 ALA A C 1
ATOM 1347 O O . ALA A 1 169 ? 1.419 -9.794 11.852 1.00 90.44 169 ALA A O 1
ATOM 1348 N N . VAL A 1 170 ? 2.516 -10.809 10.170 1.00 80.06 170 VAL A N 1
ATOM 1349 C CA . VAL A 1 170 ? 1.514 -11.849 9.959 1.00 80.06 170 VAL A CA 1
ATOM 1350 C C . VAL A 1 170 ? 1.970 -13.073 10.752 1.00 80.06 170 VAL A C 1
ATOM 1352 O O . VAL A 1 170 ? 3.056 -13.594 10.472 1.00 80.06 170 VAL A O 1
ATOM 1355 N N . PRO A 1 171 ? 1.224 -13.499 11.786 1.00 68.69 171 PRO A N 1
ATOM 1356 C CA . PRO A 1 171 ? 1.563 -14.706 12.524 1.00 68.69 171 PRO A CA 1
ATOM 1357 C C . PRO A 1 171 ? 1.545 -15.885 11.559 1.00 68.69 171 PRO A C 1
ATOM 1359 O O . PRO A 1 171 ? 0.557 -16.059 10.854 1.00 68.69 171 PRO A O 1
ATOM 1362 N N . ALA A 1 172 ? 2.611 -16.690 11.542 1.00 60.38 172 ALA A N 1
ATOM 1363 C CA . ALA A 1 172 ? 2.551 -17.980 10.871 1.00 60.38 172 ALA A CA 1
ATOM 1364 C C . ALA A 1 172 ? 1.400 -18.789 11.481 1.00 60.38 172 ALA A C 1
ATOM 1366 O O . ALA A 1 172 ? 1.249 -18.784 12.708 1.00 60.38 172 ALA A O 1
ATOM 1367 N N . ASP A 1 173 ? 0.598 -19.437 10.633 1.00 58.22 173 ASP A N 1
ATOM 1368 C CA . ASP A 1 173 ? -0.505 -20.280 11.085 1.00 58.22 173 ASP A CA 1
ATOM 1369 C C . ASP A 1 173 ? -0.006 -21.209 12.199 1.00 58.22 173 ASP A C 1
ATOM 1371 O O . ASP A 1 173 ? 0.990 -21.923 12.055 1.00 58.22 173 ASP A O 1
ATOM 1375 N N . SER A 1 174 ? -0.683 -21.154 13.344 1.00 43.66 174 SER A N 1
ATOM 1376 C CA . SER A 1 174 ? -0.617 -22.258 14.293 1.00 43.66 174 SER A CA 1
ATOM 1377 C C . SER A 1 174 ? -1.370 -23.390 13.612 1.00 43.66 174 SER A C 1
ATOM 1379 O O . SER A 1 174 ? -2.545 -23.210 13.303 1.00 43.66 174 SER A O 1
ATOM 1381 N N . GLU A 1 175 ? -0.696 -24.495 13.297 1.00 36.28 175 GLU A N 1
ATOM 1382 C CA . GLU A 1 175 ? -1.383 -25.714 12.869 1.00 36.28 175 GLU A CA 1
ATOM 1383 C C . GLU A 1 175 ? -2.418 -26.068 13.955 1.00 36.28 175 GLU A C 1
ATOM 1385 O O . GLU A 1 175 ? -2.037 -26.406 15.078 1.00 36.28 175 GLU A O 1
ATOM 1390 N N . GLU A 1 176 ? -3.709 -25.900 13.652 1.00 35.62 176 GLU A N 1
ATOM 1391 C CA . GLU A 1 176 ? -4.812 -26.529 14.395 1.00 35.62 176 GLU A CA 1
ATOM 1392 C C . GLU A 1 176 ? -5.019 -27.965 13.904 1.00 35.62 176 GLU A C 1
ATOM 1394 O O . GLU A 1 176 ? -5.060 -28.173 12.666 1.00 35.62 176 GLU A O 1
#

Mean predicted aligned error: 5.21 Å

Solvent-accessible surface area (backbone atoms only — not comparable to full-atom values): 10890 Å² total; per-residue (Å²): 131,93,79,67,95,72,87,88,84,88,82,57,50,61,73,67,42,90,86,59,77,64,87,65,55,74,82,54,88,61,72,44,82,45,65,63,43,59,61,52,48,37,63,44,51,79,72,74,55,92,77,52,49,63,76,70,11,33,59,53,42,39,50,53,51,53,49,46,28,76,72,60,76,48,82,57,51,20,43,48,51,68,49,38,40,69,40,47,67,50,35,48,44,50,50,21,60,75,65,76,42,86,76,56,76,65,81,55,44,50,76,62,46,87,56,95,86,58,55,95,60,38,93,82,68,31,67,69,59,25,73,26,48,46,82,61,81,65,69,88,78,80,78,77,67,57,74,67,52,46,52,33,22,58,68,31,40,65,32,46,56,59,50,56,75,50,41,63,83,60,70,75,80,76,89,124

Radius of gyration: 17.08 Å; Cα contacts (8 Å, |Δi|>4): 184; chains: 1; bounding box: 47×45×38 Å

Secondary structure (DSSP, 8-state):
--S-S-------GGG--TTS--TTGGGS---EEE--HHHHHHHHHTTT----HHHHTHHHHHHHHHHHHHHHS----EEEHHHHHHSHHHHHHHHHHHTT----GGGGB--SS--TT--TTHHHH-HHHHT-SBPPPP--------HHHHHHHHHHHHHHHHHHTTBPP-PPPP--

pLDDT: mean 89.82, std 11.72, range [35.62, 98.62]

Sequence (176 aa):
SDGAAIWFQKHMAHHMVAEIGRDWFPNLRHAFLIRDPDQVVASYAEKRQTITPLDLGYDLQAELFDEVIARTGVTPPVIEASDVLKQPRASLQALCAALDVAFEHEMLAWPAGPRESDGAWAPHWYASVEASTGFRPWQEPKLVLDREQKAVAQACRPAYEHLSRFRLAVPADSEE